Protein AF-A0A967HK76-F1 (afdb_monomer)

Mean predicted aligned error: 6.04 Å

Foldseek 3Di:
DKDKDQPDPPSFKMKIKDWDKDKDFLDCLLADPVRQVLCCAAVVDHLTAIKIKTFMKIKMWGCDPPFQKIKMKMKTKIWIFHDFDDLDHHNPDSVDDRAFHAGWFGWIWIKMKIKMWGWPFPDDFDGQFDKIKIKMKMFTDDIFTKAWDFDPVDPPPPDGDIDIDTDDSGFMKMKIKMKGKHNPDPFKIKMKIKIKIAGPPLAADTQSRADFAAPDLAANQGHRRPFFQCQRVDDDDPRHRRGGGFRIKIKIKMKMKGFDPPPPFDFPCVVVVHPDTDGWGKIKMKMKMKMWGFHDPVHCVPRDGGTDPDIWMKIWIWIDTPQKIWIWMHTPPDDHDGIGIDIGGGDSD

Nearest PDB structures (foldseek):
  5or1-assembly1_A  TM=6.048E-01  e=1.820E-07  Salmonella enterica subsp. enterica serovar Typhimurium str. LT2
  4aip-assembly1_B  TM=2.751E-01  e=4.837E-02  Neisseria meningitidis
  4epa-assembly1_A  TM=2.629E-01  e=6.876E-01  Yersinia pestis
  8h1s-assembly1_C  TM=3.826E-01  e=3.452E+00  Pseudomonas aeruginosa PAO1
  5iva-assembly1_A  TM=3.537E-01  e=7.534E+00  Pseudomonas aeruginosa PAO1

Sequence (349 aa):
LELQQYVGGHRSVLLGAGIHRVIDPIEANGISDTENSLSTFILHRDYRDHYTRHGWSAFLRYYGRTRPLEAAIEYQDERHGSSAPRTPWSLLDNDEAWRLQPRIAEGDLRSIRGSLRWDTRNDRVDPAAGWLVEAEVEQGLEGDLRYLAYDPAFPGDPDPPVVERSATAEFTTARLDVRRYLRVGPHSRFALRAAFAGSPDDGALPAQRQHVLGGEGTLPGYDRWAFDCGARDAVPVDSFTPYYGCDRSVLFQAEYRHAFLGSGGLGLGRLLGLDFDLVTNPELVVFADAGRAWIEAESRGTRVELGTSDLQVDAGLGLRLGRLGLYLAVPLSGGADGPNFFIRLGPRL

Secondary structure (DSSP, 8-state):
-EEEEEESSSS-EEEEEEEEEEEEES--TT--HHHHHHHHHHHS-----EEEEEEEEEEEEEE-SSSSEEEEEEEEEEEEEE-PPP----SS-TTSPPPPPBPP-EEEEEEEEEEEEEE--S-SSS-SSEEEEEEEEEEEEEEEEEEEEE-TTSTT-SSPPEEEEEEPS-EEEEEEEEEEEEE-SSSEEEEEEEEEEE-SSSPPPPGGG-B-B-STTS-TTS-TTSBSTTTTTSPPBTTBBS---BSEEEEEEEEEEEE-STTT-EEHHHHHT-SS--EE-EEEEEEEEEEEEE--TTT-TT-S--B-SS-EEEEEEEEEETTEEEEEEEESSS-S-SPEEEEEES---

pLDDT: mean 91.32, std 8.59, range [55.47, 98.75]

Radius of gyration: 21.97 Å; Cα contacts (8 Å, |Δi|>4): 940; chains: 1; bounding box: 61×52×57 Å

Solvent-accessible surface area (backbone atoms only — not comparable to full-atom values): 17697 Å² total; per-residue (Å²): 92,78,50,74,47,68,45,86,92,70,70,35,32,36,40,35,40,35,43,53,74,45,79,43,61,55,52,60,63,69,51,50,72,68,48,37,51,48,29,29,38,44,62,57,39,70,84,56,46,45,32,33,42,34,40,39,37,40,37,42,38,38,47,46,89,92,45,60,38,36,39,37,42,34,41,38,46,32,40,34,37,60,36,76,65,70,86,77,82,33,76,35,68,69,88,56,78,74,68,70,24,35,36,33,48,25,35,40,42,29,35,40,36,42,40,40,38,39,55,58,45,76,36,95,75,72,56,47,33,38,35,40,38,41,38,37,39,38,38,32,69,40,53,60,20,29,33,66,42,68,39,78,91,42,78,89,51,95,77,45,61,74,40,83,42,80,45,69,28,61,38,54,38,37,38,38,40,42,34,41,33,36,64,78,47,99,48,30,33,38,38,39,37,42,35,40,40,23,35,87,77,63,51,52,56,44,29,65,61,29,34,64,34,30,13,86,43,62,34,41,13,35,54,72,50,70,35,14,27,54,20,84,79,42,79,61,55,94,77,12,20,56,32,52,34,8,31,27,34,40,40,39,40,39,39,39,38,36,50,81,51,72,93,75,42,44,46,51,9,71,75,70,75,45,101,57,70,52,71,22,53,45,24,47,34,41,37,40,27,38,33,39,27,26,40,49,86,89,31,38,80,90,56,89,48,46,42,54,94,60,74,40,30,26,37,35,43,31,47,30,49,72,47,46,29,44,36,41,17,30,49,70,42,85,90,54,101,51,73,34,76,50,77,44,78,47,63,88,122

Structure (mmCIF, N/CA/C/O backbone):
data_AF-A0A967HK76-F1
#
_entry.id   AF-A0A967HK76-F1
#
loop_
_atom_site.gr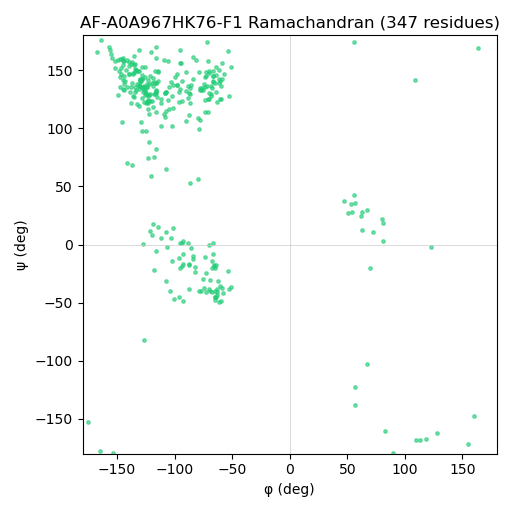oup_PDB
_atom_site.id
_atom_site.type_symbol
_atom_site.label_atom_id
_atom_site.label_alt_id
_atom_site.label_comp_id
_atom_site.label_asym_id
_atom_site.label_entity_id
_atom_site.label_seq_id
_atom_site.pdbx_PDB_ins_code
_atom_site.Cartn_x
_atom_site.Cartn_y
_atom_site.Cartn_z
_atom_site.occupancy
_atom_site.B_iso_or_equiv
_atom_site.auth_seq_id
_atom_site.auth_comp_id
_atom_site.auth_asym_id
_atom_site.auth_atom_id
_atom_site.pdbx_PDB_model_num
ATOM 1 N N . LEU A 1 1 ? 0.984 -25.244 -3.219 1.00 88.50 1 LEU A N 1
ATOM 2 C CA . LEU A 1 1 ? 0.929 -26.419 -2.317 1.00 88.50 1 LEU A CA 1
ATOM 3 C C . LEU A 1 1 ? 1.817 -26.108 -1.129 1.00 88.50 1 LEU A C 1
ATOM 5 O O . LEU A 1 1 ? 2.918 -25.633 -1.362 1.00 88.50 1 LEU A O 1
ATOM 9 N N . GLU A 1 2 ? 1.360 -26.356 0.094 1.00 93.19 2 GLU A N 1
ATOM 10 C CA . GLU A 1 2 ? 2.099 -26.011 1.314 1.00 93.19 2 GLU A CA 1
ATOM 11 C C . GLU A 1 2 ? 2.102 -27.199 2.282 1.00 93.19 2 GLU A C 1
ATOM 13 O O . GLU A 1 2 ? 1.084 -27.876 2.446 1.00 93.19 2 GLU A O 1
ATOM 18 N N . LEU A 1 3 ? 3.252 -27.456 2.902 1.00 94.75 3 LEU A N 1
ATOM 19 C CA . LEU A 1 3 ? 3.448 -28.435 3.964 1.00 94.75 3 LEU A CA 1
ATOM 20 C C . LEU A 1 3 ? 3.886 -27.691 5.225 1.00 94.75 3 LEU A C 1
ATOM 22 O O . LEU A 1 3 ? 4.839 -26.920 5.183 1.00 94.75 3 LEU A O 1
ATOM 26 N N . GLN A 1 4 ? 3.223 -27.949 6.352 1.00 96.19 4 GLN A N 1
ATOM 27 C CA . GLN A 1 4 ? 3.501 -27.251 7.606 1.00 96.19 4 GLN A CA 1
ATOM 28 C C . GLN A 1 4 ? 3.360 -28.168 8.825 1.00 96.19 4 GLN A C 1
ATOM 30 O O . GLN A 1 4 ? 2.493 -29.045 8.865 1.00 96.19 4 GLN A O 1
ATOM 35 N N . GLN A 1 5 ? 4.200 -27.950 9.836 1.00 94.38 5 GLN A N 1
ATOM 36 C CA . GLN A 1 5 ? 4.208 -28.713 11.079 1.00 94.38 5 GLN A CA 1
ATOM 37 C C . GLN A 1 5 ? 4.537 -27.822 12.281 1.00 94.38 5 GLN A C 1
ATOM 39 O O . GLN A 1 5 ? 5.502 -27.057 12.279 1.00 94.38 5 GLN A O 1
ATOM 44 N N . TYR A 1 6 ? 3.744 -27.949 13.347 1.00 94.56 6 TYR A N 1
ATOM 45 C CA . TYR A 1 6 ? 4.068 -27.325 14.627 1.00 94.56 6 TYR A CA 1
ATOM 46 C C . TYR A 1 6 ? 5.242 -28.034 15.304 1.00 94.56 6 TYR A C 1
ATOM 48 O O . TYR A 1 6 ? 5.261 -29.262 15.403 1.00 94.56 6 TYR A O 1
ATOM 56 N N . VAL A 1 7 ? 6.170 -27.254 15.853 1.00 89.44 7 VAL A N 1
ATOM 57 C CA . VAL A 1 7 ? 7.366 -27.742 16.550 1.00 89.44 7 VAL A CA 1
ATOM 58 C C . VAL A 1 7 ? 7.302 -27.361 18.035 1.00 89.44 7 VAL A C 1
ATOM 60 O O . VAL A 1 7 ? 6.703 -26.354 18.416 1.00 89.44 7 VAL A O 1
ATOM 63 N N . GLY A 1 8 ? 7.892 -28.188 18.904 1.00 78.94 8 GLY A N 1
ATOM 64 C CA . GLY A 1 8 ? 8.067 -27.865 20.327 1.00 78.94 8 GLY A CA 1
ATOM 65 C C . GLY A 1 8 ? 6.838 -28.080 21.219 1.00 78.94 8 GLY A C 1
ATOM 66 O O . GLY A 1 8 ? 6.744 -27.460 22.272 1.00 78.94 8 GLY A O 1
ATOM 67 N N . GLY A 1 9 ? 5.878 -28.922 20.809 1.00 73.88 9 GLY A N 1
ATOM 68 C CA . GLY A 1 9 ? 4.775 -29.438 21.647 1.00 73.88 9 GLY A CA 1
ATOM 69 C C . GLY A 1 9 ? 3.690 -28.431 22.065 1.00 73.88 9 GLY A C 1
ATOM 70 O O . GLY A 1 9 ? 2.566 -28.820 22.370 1.00 73.88 9 GLY A O 1
ATOM 71 N N . HIS A 1 10 ? 3.986 -27.134 22.029 1.00 77.50 10 HIS A N 1
ATOM 72 C CA . HIS A 1 10 ? 3.115 -26.064 22.520 1.00 77.50 10 HIS A CA 1
ATOM 73 C C . HIS A 1 10 ? 2.381 -25.292 21.416 1.00 77.50 10 HIS A C 1
ATOM 75 O O . HIS A 1 10 ? 1.710 -24.306 21.719 1.00 77.50 10 HIS A O 1
ATOM 81 N N . ARG A 1 11 ? 2.506 -25.733 20.154 1.00 84.25 11 ARG A N 1
ATOM 82 C CA . ARG A 1 11 ? 1.901 -25.114 18.955 1.00 84.25 11 ARG A CA 1
ATOM 83 C C . ARG A 1 11 ? 2.166 -23.604 18.817 1.00 84.25 11 ARG A C 1
ATOM 85 O O . ARG A 1 11 ? 1.378 -22.888 18.214 1.00 84.25 11 ARG A O 1
ATOM 92 N N . SER A 1 12 ? 3.273 -23.118 19.375 1.00 91.12 12 SER A N 1
ATOM 93 C CA . SER A 1 12 ? 3.692 -21.714 19.284 1.00 91.12 12 SER A CA 1
ATOM 94 C C . SER A 1 12 ? 4.648 -21.453 18.131 1.00 91.12 12 SER A C 1
ATOM 96 O O . SER A 1 12 ? 4.839 -20.305 17.762 1.00 91.12 12 SER A O 1
ATOM 98 N N . VAL A 1 13 ? 5.277 -22.495 17.590 1.00 95.25 13 VAL A N 1
ATOM 99 C CA . VAL A 1 13 ? 6.220 -22.396 16.477 1.00 95.25 13 VAL A CA 1
ATOM 100 C C . VAL A 1 13 ? 5.750 -23.326 15.372 1.00 95.25 13 VAL A C 1
ATOM 102 O O . VAL A 1 13 ? 5.459 -24.493 15.633 1.00 95.25 13 VAL A O 1
ATOM 105 N N . LEU A 1 14 ? 5.660 -22.800 14.159 1.00 96.31 14 LEU A N 1
ATOM 106 C CA . LEU A 1 14 ? 5.216 -23.487 12.958 1.00 96.31 14 LEU A CA 1
ATOM 107 C C . LEU A 1 14 ? 6.329 -23.389 11.916 1.00 96.31 14 LEU A C 1
ATOM 109 O O . LEU A 1 14 ? 6.741 -22.291 11.558 1.00 96.31 14 LEU A O 1
ATOM 113 N N . LEU A 1 15 ? 6.812 -24.533 11.451 1.00 97.38 15 LEU A N 1
ATOM 114 C CA . LEU A 1 15 ? 7.749 -24.629 10.337 1.00 97.38 15 LEU A CA 1
ATOM 115 C C . LEU A 1 15 ? 6.970 -25.089 9.107 1.00 97.38 15 LEU A C 1
ATOM 117 O O . LEU A 1 15 ? 6.125 -25.980 9.224 1.00 97.38 15 LEU A O 1
ATOM 121 N N . GLY A 1 16 ? 7.263 -24.531 7.939 1.00 97.31 16 GLY A N 1
ATOM 122 C CA . GLY A 1 16 ? 6.662 -25.003 6.701 1.00 97.31 16 GLY A CA 1
ATOM 123 C C . GLY A 1 16 ? 7.472 -24.666 5.463 1.00 97.31 16 GLY A C 1
ATOM 124 O O . GLY A 1 16 ? 8.451 -23.925 5.516 1.00 97.31 16 GLY A O 1
ATOM 125 N N . ALA A 1 17 ? 7.059 -25.259 4.351 1.00 97.88 17 ALA A N 1
ATOM 126 C CA . ALA A 1 17 ? 7.571 -24.965 3.025 1.00 97.88 17 ALA A CA 1
ATOM 127 C C . ALA A 1 17 ? 6.456 -25.125 1.990 1.00 97.88 17 ALA A C 1
ATOM 129 O O . ALA A 1 17 ? 5.530 -25.923 2.171 1.00 97.88 17 ALA A O 1
ATOM 130 N N . GLY A 1 18 ? 6.543 -24.383 0.895 1.00 97.19 18 GLY A N 1
ATOM 131 C CA . GLY A 1 18 ? 5.531 -24.403 -0.147 1.00 97.19 18 GLY A CA 1
ATOM 132 C C . GLY A 1 18 ? 6.096 -24.140 -1.529 1.00 97.19 18 GLY A C 1
ATOM 133 O O . GLY A 1 18 ? 7.170 -23.574 -1.680 1.00 97.19 18 GLY A O 1
ATOM 134 N N . ILE A 1 19 ? 5.341 -24.573 -2.533 1.00 97.88 19 ILE A N 1
ATOM 135 C CA . ILE A 1 19 ? 5.515 -24.182 -3.931 1.00 97.88 19 ILE A CA 1
ATOM 136 C C . ILE A 1 19 ? 4.298 -23.380 -4.369 1.00 97.88 19 ILE A C 1
ATOM 138 O O . ILE A 1 19 ? 3.152 -23.733 -4.042 1.00 97.88 19 ILE A O 1
ATOM 142 N N . HIS A 1 20 ? 4.516 -22.334 -5.150 1.00 96.69 20 HIS A N 1
ATOM 143 C CA . HIS A 1 20 ? 3.452 -21.437 -5.579 1.00 96.69 20 HIS A CA 1
ATOM 144 C C . HIS A 1 20 ? 3.683 -20.915 -6.989 1.00 96.69 20 HIS A C 1
ATOM 146 O O . HIS A 1 20 ? 4.791 -20.891 -7.516 1.00 96.69 20 HIS A O 1
ATOM 152 N N . ARG A 1 21 ? 2.576 -20.501 -7.599 1.00 97.06 21 ARG A N 1
ATOM 153 C CA . ARG A 1 21 ? 2.517 -19.739 -8.840 1.00 97.06 21 ARG A CA 1
ATOM 154 C C . ARG A 1 21 ? 1.319 -18.821 -8.711 1.00 97.06 21 ARG A C 1
ATOM 156 O O . ARG A 1 21 ? 0.186 -19.299 -8.742 1.00 97.06 21 ARG A O 1
ATOM 163 N N . VAL A 1 22 ? 1.576 -17.542 -8.488 1.00 95.62 22 VAL A N 1
ATOM 164 C CA . VAL A 1 22 ? 0.548 -16.562 -8.135 1.00 95.62 22 VAL A CA 1
ATOM 165 C C . VAL A 1 22 ? 0.714 -15.286 -8.948 1.00 95.62 22 VAL A C 1
ATOM 167 O O . VAL A 1 22 ? 1.799 -14.977 -9.443 1.00 95.62 22 VAL A O 1
ATOM 170 N N . ILE A 1 23 ? -0.398 -14.573 -9.094 1.00 94.56 23 ILE A N 1
ATOM 171 C CA . ILE A 1 23 ? -0.427 -13.178 -9.518 1.00 94.56 23 ILE A CA 1
ATOM 172 C C . ILE A 1 23 ? -0.636 -12.381 -8.237 1.00 94.56 23 ILE A C 1
ATOM 174 O O . ILE A 1 23 ? -1.639 -12.585 -7.555 1.00 94.56 23 ILE A O 1
ATOM 178 N N . ASP A 1 24 ? 0.329 -11.541 -7.894 1.00 93.88 24 ASP A N 1
ATOM 179 C CA . ASP A 1 24 ? 0.370 -10.814 -6.629 1.00 93.88 24 ASP A CA 1
ATOM 180 C C . ASP A 1 24 ? 0.279 -9.314 -6.925 1.00 93.88 24 ASP A C 1
ATOM 182 O O . ASP A 1 24 ? 0.869 -8.855 -7.911 1.00 93.88 24 ASP A O 1
ATOM 186 N N . PRO A 1 25 ? -0.476 -8.520 -6.147 1.00 95.06 25 PRO A N 1
ATOM 187 C CA . PRO A 1 25 ? -0.366 -7.077 -6.248 1.00 95.06 25 PRO A CA 1
ATOM 188 C C . PRO A 1 25 ? 1.004 -6.591 -5.763 1.00 95.06 25 PRO A C 1
ATOM 190 O O . PRO A 1 25 ? 1.559 -7.123 -4.803 1.00 95.06 25 PRO A O 1
ATOM 193 N N . ILE A 1 26 ? 1.525 -5.543 -6.399 1.00 95.44 26 ILE A N 1
ATOM 194 C CA . ILE A 1 26 ? 2.724 -4.833 -5.936 1.00 95.44 26 ILE A CA 1
ATOM 195 C C . ILE A 1 26 ? 2.424 -4.166 -4.584 1.00 95.44 26 ILE A C 1
ATOM 197 O O . ILE A 1 26 ? 3.181 -4.324 -3.621 1.00 95.44 26 ILE A O 1
ATOM 201 N N . GLU A 1 27 ? 1.261 -3.510 -4.482 1.00 92.94 27 GLU A N 1
ATOM 202 C CA . GLU A 1 27 ? 0.727 -2.963 -3.236 1.00 92.94 27 GLU A CA 1
ATOM 203 C C . GLU A 1 27 ? -0.800 -3.061 -3.153 1.00 92.94 27 GLU A C 1
ATOM 205 O O . GLU A 1 27 ? -1.513 -3.074 -4.156 1.00 92.94 27 GLU A O 1
ATOM 210 N N . ALA A 1 28 ? -1.316 -3.090 -1.921 1.00 87.56 28 ALA A N 1
ATOM 211 C CA . ALA A 1 28 ? -2.752 -3.029 -1.649 1.00 87.56 28 ALA A CA 1
ATOM 212 C C . ALA A 1 28 ? -3.256 -1.605 -1.341 1.00 87.56 28 ALA A C 1
ATOM 214 O O . ALA A 1 28 ? -4.458 -1.361 -1.424 1.00 87.56 28 ALA A O 1
ATOM 215 N N . ASN A 1 29 ? -2.365 -0.686 -0.941 1.00 82.88 29 ASN A N 1
ATOM 216 C CA . ASN A 1 29 ? -2.640 0.737 -0.694 1.00 82.88 29 ASN A CA 1
ATOM 217 C C . ASN A 1 29 ? -3.887 1.033 0.146 1.00 82.88 29 ASN A C 1
ATOM 219 O O . ASN A 1 29 ? -4.599 1.989 -0.119 1.00 82.88 29 ASN A O 1
ATOM 223 N N . GLY A 1 30 ? -4.175 0.216 1.165 1.00 84.75 30 GLY A N 1
ATOM 224 C CA . GLY A 1 30 ? -5.321 0.433 2.054 1.00 84.75 30 GLY A CA 1
ATOM 225 C C . GLY A 1 30 ? -6.692 0.147 1.427 1.00 84.75 30 GLY A C 1
ATOM 226 O O . GLY A 1 30 ? -7.703 0.471 2.048 1.00 84.75 30 G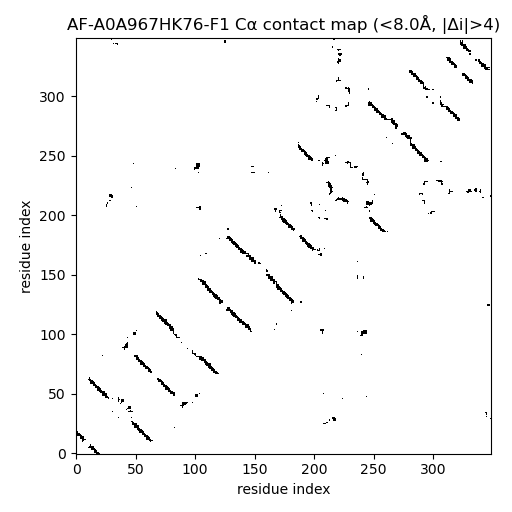LY A O 1
ATOM 227 N N . ILE A 1 31 ? -6.749 -0.467 0.240 1.00 91.56 31 ILE A N 1
ATOM 228 C CA . ILE A 1 31 ? -7.979 -0.924 -0.422 1.00 91.56 31 ILE A CA 1
ATOM 229 C C . ILE A 1 31 ? -8.119 -2.439 -0.242 1.00 91.56 31 ILE A C 1
ATOM 231 O O . ILE A 1 31 ? -7.197 -3.207 -0.536 1.00 91.56 31 ILE A O 1
ATOM 235 N N . SER A 1 32 ? -9.278 -2.887 0.248 1.00 91.50 32 SER A N 1
ATOM 236 C CA . SER A 1 32 ? -9.529 -4.319 0.466 1.00 91.50 32 SER A CA 1
ATOM 237 C C . SER A 1 32 ? -9.691 -5.086 -0.852 1.00 91.50 32 SER A C 1
ATOM 239 O O . SER A 1 32 ? -10.060 -4.508 -1.871 1.00 91.50 32 SER A O 1
ATOM 241 N N . ASP A 1 33 ? -9.467 -6.403 -0.834 1.00 92.62 33 ASP A N 1
ATOM 242 C CA . ASP A 1 33 ? -9.651 -7.255 -2.023 1.00 92.62 33 ASP A CA 1
ATOM 243 C C . ASP A 1 33 ? -11.080 -7.170 -2.564 1.00 92.62 33 ASP A C 1
ATOM 245 O O . ASP A 1 33 ? -11.290 -7.077 -3.772 1.00 92.62 33 ASP A O 1
ATOM 249 N N . THR A 1 34 ? -12.064 -7.163 -1.662 1.00 92.56 34 THR A N 1
ATOM 250 C CA . THR A 1 34 ? -13.483 -7.047 -2.007 1.00 92.56 34 THR A CA 1
ATOM 251 C C . THR A 1 34 ? -13.788 -5.705 -2.657 1.00 92.56 34 THR A C 1
ATOM 253 O O . THR A 1 34 ? -14.488 -5.655 -3.662 1.00 92.56 34 THR A O 1
ATOM 256 N N . GLU A 1 35 ? -13.258 -4.620 -2.095 1.00 93.06 35 GLU A N 1
ATOM 257 C CA . GLU A 1 35 ? -13.447 -3.271 -2.625 1.00 93.06 35 GLU A CA 1
ATOM 258 C C . GLU A 1 35 ? -12.795 -3.115 -4.001 1.00 93.06 35 GLU A C 1
ATOM 260 O O . GLU A 1 35 ? -13.456 -2.655 -4.929 1.00 93.06 35 GLU A O 1
ATOM 265 N N . ASN A 1 36 ? -11.557 -3.593 -4.164 1.00 93.69 36 ASN A N 1
ATOM 266 C CA . ASN A 1 36 ? -10.886 -3.596 -5.461 1.00 93.69 36 ASN A CA 1
ATOM 267 C C . ASN A 1 36 ? -11.671 -4.415 -6.488 1.00 93.69 36 ASN A C 1
ATOM 269 O O . ASN A 1 36 ? -11.953 -3.930 -7.572 1.00 93.69 36 ASN A O 1
ATOM 273 N N . SER A 1 37 ? -12.084 -5.633 -6.129 1.00 93.44 37 SER A N 1
ATOM 274 C CA . SER A 1 37 ? -12.802 -6.531 -7.044 1.00 93.44 37 SER A CA 1
ATOM 275 C C . SER A 1 37 ? -14.146 -5.956 -7.488 1.00 93.44 37 SER A C 1
ATOM 277 O O . SER A 1 37 ? -14.499 -6.062 -8.659 1.00 93.44 37 SER A O 1
ATOM 279 N N . LEU A 1 38 ? -14.895 -5.334 -6.571 1.00 94.25 38 LEU A N 1
ATOM 280 C CA . LEU A 1 38 ? -16.157 -4.671 -6.902 1.00 94.25 38 LEU A CA 1
ATOM 281 C C . LEU A 1 38 ? -15.927 -3.424 -7.750 1.00 94.25 38 LEU A C 1
ATOM 283 O O . LEU A 1 38 ? -16.675 -3.199 -8.692 1.00 94.25 38 LEU A O 1
ATOM 287 N N . SER A 1 39 ? -14.889 -2.642 -7.463 1.00 92.94 39 SER A N 1
ATOM 288 C CA . SER A 1 39 ? -14.529 -1.486 -8.282 1.00 92.94 39 SER A CA 1
ATOM 289 C C . SER A 1 39 ? -14.121 -1.901 -9.700 1.00 92.94 39 SER A C 1
ATOM 291 O O . SER A 1 39 ? -14.607 -1.326 -10.670 1.00 92.94 39 SER A O 1
ATOM 293 N N . THR A 1 40 ? -13.321 -2.960 -9.849 1.00 92.94 40 THR A N 1
ATOM 294 C CA . THR A 1 40 ? -12.961 -3.529 -11.154 1.00 92.94 40 THR A CA 1
ATOM 295 C C . THR A 1 40 ? -14.203 -4.019 -11.897 1.00 92.94 40 THR A C 1
ATOM 297 O O . THR A 1 40 ? -14.413 -3.669 -13.053 1.00 92.94 40 THR A O 1
ATOM 300 N N . PHE A 1 41 ? -15.055 -4.803 -11.233 1.00 94.69 41 PHE A N 1
ATOM 301 C CA . PHE A 1 41 ? -16.232 -5.398 -11.863 1.00 94.69 41 PHE A CA 1
ATOM 302 C C . PHE A 1 41 ? -17.321 -4.376 -12.195 1.00 94.69 41 PHE A C 1
ATOM 304 O O . PHE A 1 41 ? -17.980 -4.508 -13.217 1.00 94.69 41 PHE A O 1
ATOM 311 N N . ILE A 1 42 ? -17.555 -3.375 -11.346 1.00 94.25 42 ILE A N 1
ATOM 312 C CA . ILE A 1 42 ? -18.657 -2.425 -11.529 1.00 94.25 42 ILE A CA 1
ATOM 313 C C . ILE A 1 42 ? -18.189 -1.194 -12.307 1.00 94.25 42 ILE A C 1
ATOM 315 O O . ILE A 1 42 ? -18.854 -0.806 -13.259 1.00 94.25 42 ILE A O 1
ATOM 319 N N . LEU A 1 43 ? -17.064 -0.597 -11.907 1.00 93.19 43 LEU A N 1
ATOM 320 C CA . LEU A 1 43 ? -16.646 0.757 -12.292 1.00 93.19 43 LEU A CA 1
ATOM 321 C C . LEU A 1 43 ? -15.472 0.785 -13.284 1.00 93.19 43 LEU A C 1
ATOM 323 O O . LEU A 1 43 ? -14.850 1.830 -13.426 1.00 93.19 43 LEU A O 1
ATOM 327 N N . HIS A 1 44 ? -15.083 -0.357 -13.865 1.00 94.19 44 HIS A N 1
ATOM 328 C CA . HIS A 1 44 ? -13.888 -0.462 -14.720 1.00 94.19 44 HIS A CA 1
ATOM 329 C C . HIS A 1 44 ? -12.600 0.053 -14.034 1.00 94.19 44 HIS A C 1
ATOM 331 O O . HIS A 1 44 ? -11.657 0.540 -14.653 1.00 94.19 44 HIS A O 1
ATOM 337 N N . ARG A 1 45 ? -12.538 -0.023 -12.698 1.00 91.56 45 ARG A N 1
ATOM 338 C CA . ARG A 1 45 ? -11.510 0.675 -11.918 1.00 91.56 45 ARG A CA 1
ATOM 339 C C . ARG A 1 45 ? -10.746 -0.292 -11.024 1.00 91.56 45 ARG A C 1
ATOM 341 O O . ARG A 1 45 ? -11.181 -0.589 -9.917 1.00 91.56 45 ARG A O 1
ATOM 348 N N . ASP A 1 46 ? -9.576 -0.723 -11.491 1.00 91.50 46 ASP A N 1
ATOM 349 C CA . ASP A 1 46 ? -8.628 -1.537 -10.717 1.00 91.50 46 ASP A CA 1
ATOM 350 C C . ASP A 1 46 ? -7.581 -0.659 -10.007 1.00 91.50 46 ASP A C 1
ATOM 352 O O . ASP A 1 46 ? -6.866 0.111 -10.656 1.00 91.50 46 ASP A O 1
ATOM 356 N N . TYR A 1 47 ? -7.471 -0.765 -8.684 1.00 91.81 47 TYR A N 1
ATOM 357 C CA . TYR A 1 47 ? -6.531 -0.018 -7.838 1.00 91.81 47 TYR A CA 1
ATOM 358 C C . TYR A 1 47 ? -5.164 -0.689 -7.669 1.00 91.81 47 TYR A C 1
ATOM 360 O O . TYR A 1 47 ? -4.336 -0.159 -6.926 1.00 91.81 47 TYR A O 1
ATOM 368 N N . ARG A 1 48 ? -4.913 -1.842 -8.303 1.00 92.50 48 ARG A N 1
ATOM 369 C CA . ARG A 1 48 ? -3.709 -2.640 -8.036 1.00 92.50 48 ARG A CA 1
ATOM 370 C C . ARG A 1 48 ? -2.897 -2.964 -9.271 1.00 92.50 48 ARG A C 1
ATOM 372 O O . ARG A 1 48 ? -3.393 -3.537 -10.235 1.00 92.50 48 ARG A O 1
ATOM 379 N N . ASP A 1 49 ? -1.611 -2.680 -9.206 1.00 94.06 49 ASP A N 1
ATOM 380 C CA . ASP A 1 49 ? -0.679 -3.228 -10.177 1.00 94.06 49 ASP A CA 1
ATOM 381 C C . ASP A 1 49 ? -0.239 -4.626 -9.770 1.00 94.06 49 ASP A C 1
ATOM 383 O O . ASP A 1 49 ? -0.088 -4.914 -8.584 1.00 94.06 49 ASP A O 1
ATOM 387 N N . HIS A 1 50 ? -0.072 -5.502 -10.750 1.00 94.44 50 HIS A N 1
ATOM 388 C CA . HIS A 1 50 ? 0.101 -6.929 -10.569 1.00 94.44 50 HIS A CA 1
ATOM 389 C C . HIS A 1 50 ? 1.360 -7.428 -11.261 1.00 94.44 50 HIS A C 1
ATOM 391 O O . HIS A 1 50 ? 1.699 -7.028 -12.373 1.00 94.44 50 HIS A O 1
ATOM 397 N N . TYR A 1 51 ? 2.007 -8.397 -10.630 1.00 96.12 51 TYR A N 1
ATOM 398 C CA . TYR A 1 51 ? 3.097 -9.149 -11.228 1.00 96.12 51 TYR A CA 1
ATOM 399 C C . TYR A 1 51 ? 2.924 -10.633 -10.946 1.00 96.12 51 TYR A C 1
ATOM 401 O O . TYR A 1 51 ? 2.151 -11.053 -10.083 1.00 96.12 51 TYR A O 1
ATOM 409 N N . THR A 1 52 ? 3.628 -11.448 -11.717 1.00 97.00 52 THR A N 1
ATOM 410 C CA . THR A 1 52 ? 3.636 -12.892 -11.520 1.00 97.00 52 THR A CA 1
ATOM 411 C C . THR A 1 52 ? 4.868 -13.286 -10.729 1.00 97.00 52 THR A C 1
ATOM 413 O O . THR A 1 52 ? 5.968 -12.810 -11.010 1.00 97.00 52 THR A O 1
ATOM 416 N N . ARG A 1 53 ? 4.690 -14.188 -9.766 1.00 96.75 53 ARG A N 1
ATOM 417 C CA . ARG A 1 53 ? 5.797 -14.859 -9.085 1.00 96.75 53 ARG A CA 1
ATOM 418 C C . ARG A 1 53 ? 5.499 -16.335 -8.926 1.00 96.75 53 ARG A C 1
ATOM 420 O O . ARG A 1 53 ? 4.366 -16.745 -8.645 1.00 96.75 53 ARG A O 1
ATOM 427 N N . HIS A 1 54 ? 6.510 -17.153 -9.152 1.00 97.94 54 HIS A N 1
ATOM 428 C CA . HIS A 1 54 ? 6.407 -18.590 -8.976 1.00 97.94 54 HIS A CA 1
ATOM 429 C C . HIS A 1 54 ? 7.733 -19.163 -8.523 1.00 97.94 54 HIS A C 1
ATOM 431 O O . HIS A 1 54 ? 8.786 -18.708 -8.950 1.00 97.94 54 HIS A O 1
ATOM 437 N N . GLY A 1 55 ? 7.676 -20.166 -7.665 1.00 98.12 55 GLY A N 1
ATOM 438 C CA . GLY A 1 55 ? 8.865 -20.692 -7.023 1.00 98.12 55 GLY A CA 1
ATOM 439 C C . GLY A 1 55 ? 8.498 -21.467 -5.779 1.00 98.12 55 GLY A C 1
ATOM 440 O O . GLY A 1 55 ? 7.432 -22.095 -5.716 1.00 98.12 55 GLY A O 1
ATOM 441 N N . TRP A 1 56 ? 9.388 -21.419 -4.799 1.00 98.31 56 TRP A N 1
ATOM 442 C CA . TRP A 1 56 ? 9.188 -22.072 -3.520 1.00 98.31 56 TRP A CA 1
ATOM 443 C C . TRP A 1 56 ? 9.614 -21.174 -2.367 1.00 98.31 56 TRP A C 1
ATOM 445 O O . TRP A 1 56 ? 10.418 -20.256 -2.524 1.00 98.31 56 TRP A O 1
ATOM 455 N N . SER A 1 57 ? 9.061 -21.453 -1.193 1.00 98.06 57 SER A N 1
ATOM 456 C CA . SER A 1 57 ? 9.471 -20.796 0.037 1.00 98.06 57 SER A CA 1
ATOM 457 C C . SER A 1 57 ? 9.566 -21.770 1.199 1.00 98.06 57 SER A C 1
ATOM 459 O O . SER A 1 57 ? 8.938 -22.833 1.204 1.00 98.06 57 SER A O 1
ATOM 461 N N . ALA A 1 58 ? 10.381 -21.412 2.185 1.00 98.44 58 ALA A N 1
ATOM 462 C CA . ALA A 1 58 ? 10.470 -22.089 3.471 1.00 98.44 58 ALA A CA 1
ATOM 463 C C . ALA A 1 58 ? 10.389 -21.052 4.585 1.00 98.44 58 ALA A C 1
ATOM 465 O O . ALA A 1 58 ? 11.059 -20.024 4.531 1.00 98.44 58 ALA A O 1
ATOM 466 N N . PHE A 1 59 ? 9.580 -21.319 5.604 1.00 98.06 59 PHE A N 1
ATOM 467 C CA . PHE A 1 59 ? 9.278 -20.336 6.633 1.00 98.06 59 PHE A CA 1
ATOM 468 C C . PHE A 1 59 ? 9.239 -20.927 8.037 1.00 98.06 59 PHE A C 1
ATOM 470 O O . PHE A 1 59 ? 8.900 -22.092 8.261 1.00 98.06 59 PHE A O 1
ATOM 477 N N . LEU A 1 60 ? 9.513 -20.054 9.000 1.00 97.94 60 LEU A N 1
ATOM 478 C CA . LEU A 1 60 ? 9.316 -20.261 10.422 1.00 97.94 60 LEU A CA 1
ATOM 479 C C . LEU A 1 60 ? 8.381 -19.170 10.943 1.00 97.94 60 LEU A C 1
ATOM 481 O O . LEU A 1 60 ? 8.678 -17.988 10.810 1.00 97.94 60 LEU A O 1
ATOM 485 N N . ARG A 1 61 ? 7.268 -19.561 11.563 1.00 97.75 61 ARG A N 1
ATOM 486 C CA . ARG A 1 61 ? 6.290 -18.659 12.181 1.00 97.75 61 ARG A CA 1
ATOM 487 C C . ARG A 1 61 ? 6.217 -18.897 13.680 1.00 97.75 61 ARG A C 1
ATOM 489 O O . ARG A 1 61 ? 6.209 -20.037 14.142 1.00 97.75 61 ARG A O 1
ATOM 496 N N . TYR A 1 62 ? 6.121 -17.817 14.436 1.00 97.19 62 TYR A N 1
ATOM 497 C CA . TYR A 1 62 ? 5.901 -17.804 15.870 1.00 97.19 62 TYR A CA 1
ATOM 498 C C . TYR A 1 62 ? 4.563 -17.141 16.192 1.00 97.19 62 TYR A C 1
ATOM 500 O O . TYR A 1 62 ? 4.292 -16.031 15.741 1.00 97.19 62 TYR A O 1
ATOM 508 N N . TYR A 1 63 ? 3.770 -17.803 17.031 1.00 95.94 63 TYR A N 1
ATOM 509 C CA . TYR A 1 63 ? 2.514 -17.301 17.573 1.00 95.94 63 TYR A CA 1
ATOM 510 C C . TYR A 1 63 ? 2.629 -17.164 19.092 1.00 95.94 63 TYR A C 1
ATOM 512 O O . TYR A 1 63 ? 2.764 -18.148 19.833 1.00 95.94 63 TYR A O 1
ATOM 520 N N . GLY A 1 64 ? 2.569 -15.922 19.566 1.00 93.12 64 GLY A N 1
ATOM 521 C CA . GLY A 1 64 ? 2.557 -15.587 20.979 1.00 93.12 64 GLY A CA 1
ATOM 522 C C . GLY A 1 64 ? 1.316 -16.155 21.662 1.00 93.12 64 GLY A C 1
ATOM 523 O O . GLY A 1 64 ? 0.185 -15.863 21.293 1.00 93.12 64 GLY A O 1
ATOM 524 N N . ARG A 1 65 ? 1.515 -16.983 22.694 1.00 87.50 65 ARG A N 1
ATOM 525 C CA . ARG A 1 65 ? 0.397 -17.632 23.409 1.00 87.50 65 ARG A CA 1
ATOM 526 C C . ARG A 1 65 ? -0.317 -16.689 24.373 1.00 87.50 65 ARG A C 1
ATOM 528 O O . ARG A 1 65 ? -1.528 -16.752 24.527 1.00 87.50 65 ARG A O 1
ATOM 535 N N . THR A 1 66 ? 0.458 -15.861 25.061 1.00 88.75 66 THR A N 1
ATOM 536 C CA . THR A 1 66 ? -0.015 -14.901 26.073 1.00 88.75 66 THR A CA 1
ATOM 537 C C . THR A 1 66 ? 0.250 -13.457 25.667 1.00 88.75 66 THR A C 1
ATOM 539 O O . THR A 1 66 ? -0.156 -12.530 26.361 1.00 88.75 66 THR A O 1
ATOM 542 N N . ARG A 1 67 ? 0.958 -13.266 24.553 1.00 91.88 67 ARG A N 1
ATOM 543 C CA . ARG A 1 67 ? 1.287 -11.965 23.982 1.00 91.88 67 ARG A CA 1
ATOM 544 C C . ARG A 1 67 ? 0.637 -11.885 22.606 1.00 91.88 67 ARG A C 1
ATOM 546 O O . ARG A 1 67 ? 0.704 -12.878 21.887 1.00 91.88 67 ARG A O 1
ATOM 553 N N . PRO A 1 68 ? 0.067 -10.737 22.221 1.00 95.69 68 PRO A N 1
ATOM 554 C CA . PRO A 1 68 ? -0.580 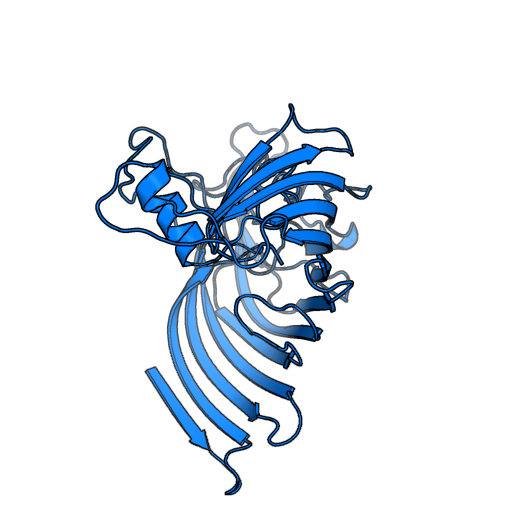-10.561 20.926 1.00 95.69 68 PRO A CA 1
ATOM 555 C C . PRO A 1 68 ? 0.468 -10.309 19.838 1.00 95.69 68 PRO A C 1
ATOM 557 O O . PRO A 1 68 ? 0.481 -9.258 19.210 1.00 95.69 68 PRO A O 1
ATOM 560 N N . LEU A 1 69 ? 1.414 -11.234 19.710 1.00 97.00 69 LEU A N 1
ATOM 561 C CA . LEU A 1 69 ? 2.588 -11.117 18.864 1.00 97.00 69 LEU A CA 1
ATOM 562 C C . LEU A 1 69 ? 2.619 -12.287 17.891 1.00 97.00 69 LEU A C 1
ATOM 564 O O . LEU A 1 69 ? 2.587 -13.439 18.318 1.00 97.00 69 LEU A O 1
ATOM 568 N N . GLU A 1 70 ? 2.759 -11.986 16.614 1.00 98.12 70 GLU A N 1
ATOM 569 C CA . GLU A 1 70 ? 3.059 -12.951 15.567 1.00 98.12 70 GLU A CA 1
ATOM 570 C C . GLU A 1 70 ? 4.354 -12.509 14.889 1.00 98.12 70 GLU A C 1
ATOM 572 O O . GLU A 1 70 ? 4.574 -11.317 14.682 1.00 98.12 70 GLU A O 1
ATOM 577 N N . ALA A 1 71 ? 5.244 -13.448 14.597 1.00 98.31 71 ALA A N 1
ATOM 578 C CA . ALA A 1 71 ? 6.494 -13.157 13.905 1.00 98.31 71 ALA A CA 1
ATOM 579 C C . ALA A 1 71 ? 6.782 -14.252 12.887 1.00 98.31 71 ALA A C 1
ATOM 581 O O . ALA A 1 71 ? 6.459 -15.415 13.133 1.00 98.31 71 ALA A O 1
ATOM 582 N N . ALA A 1 72 ? 7.408 -13.907 11.769 1.00 98.44 72 ALA A N 1
ATOM 583 C CA . ALA A 1 72 ? 7.826 -14.887 10.782 1.00 98.44 72 ALA A CA 1
ATOM 584 C C . ALA A 1 72 ? 9.170 -14.530 10.159 1.00 98.44 72 ALA A C 1
ATOM 586 O O . ALA A 1 72 ? 9.507 -13.357 10.021 1.00 98.44 72 ALA A O 1
ATOM 587 N N . ILE A 1 73 ? 9.905 -15.561 9.757 1.00 98.62 73 ILE A N 1
ATOM 588 C CA . ILE A 1 73 ? 11.043 -15.460 8.846 1.00 98.62 73 ILE A CA 1
ATOM 589 C C . ILE A 1 73 ? 10.777 -16.428 7.700 1.00 98.62 73 ILE A C 1
ATOM 591 O O . ILE A 1 73 ? 10.419 -17.581 7.942 1.00 98.62 73 ILE A O 1
ATOM 595 N N . GLU A 1 74 ? 10.940 -15.965 6.470 1.00 98.56 74 GLU A N 1
ATOM 596 C CA . GLU A 1 74 ? 10.693 -16.727 5.251 1.00 98.56 74 GLU A CA 1
ATOM 597 C C . GLU A 1 74 ? 11.848 -16.537 4.271 1.00 98.56 74 GLU A C 1
ATOM 599 O O . GLU A 1 74 ? 12.268 -15.415 4.013 1.00 98.56 74 GLU A O 1
ATOM 604 N N . TYR A 1 75 ? 12.364 -17.639 3.738 1.00 98.75 75 TYR A N 1
ATOM 605 C CA . TYR A 1 75 ? 13.270 -17.65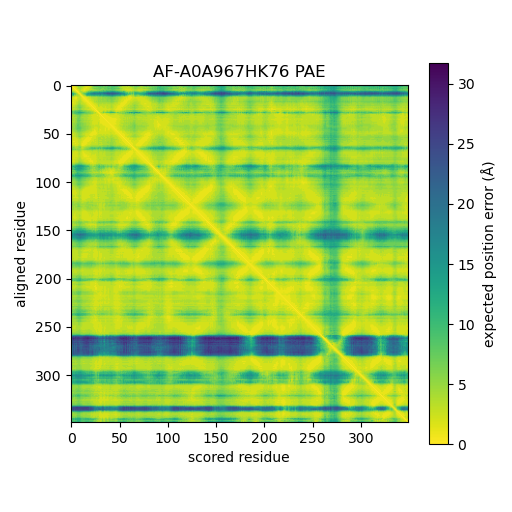7 2.596 1.00 98.75 75 TYR A CA 1
ATOM 606 C C . TYR A 1 75 ? 12.468 -17.949 1.330 1.00 98.75 75 TYR A C 1
ATOM 608 O O . TYR A 1 75 ? 11.610 -18.838 1.345 1.00 98.75 75 TYR A O 1
ATOM 616 N N . GLN A 1 76 ? 12.769 -17.235 0.250 1.00 98.25 76 GLN A N 1
ATOM 617 C CA . GLN A 1 76 ? 12.081 -17.339 -1.032 1.00 98.25 76 GLN A CA 1
ATOM 618 C C . GLN A 1 76 ? 13.101 -17.489 -2.166 1.00 98.25 76 GLN A C 1
ATOM 620 O O . GLN A 1 76 ? 14.117 -16.797 -2.184 1.00 98.25 76 GLN A O 1
ATOM 625 N N . ASP A 1 77 ? 12.817 -18.394 -3.101 1.00 98.62 77 ASP A N 1
ATOM 626 C CA . ASP A 1 77 ? 13.513 -18.531 -4.386 1.00 98.62 77 ASP A CA 1
ATOM 627 C C . ASP A 1 77 ? 12.436 -18.556 -5.475 1.00 98.62 77 ASP A C 1
ATOM 629 O O . ASP A 1 77 ? 11.646 -19.506 -5.585 1.00 98.62 77 ASP A O 1
ATOM 633 N N . GLU A 1 78 ? 12.331 -17.443 -6.194 1.00 98.31 78 GLU A N 1
ATOM 634 C CA . GLU A 1 78 ? 11.212 -17.136 -7.071 1.00 98.31 78 GLU A CA 1
ATOM 635 C C . GLU A 1 78 ? 11.678 -16.622 -8.428 1.00 98.31 78 GLU A C 1
ATOM 637 O O . GLU A 1 78 ? 12.677 -15.922 -8.553 1.00 98.31 78 GLU A O 1
ATOM 642 N N . ARG A 1 79 ? 10.872 -16.898 -9.450 1.00 98.25 79 ARG A N 1
ATOM 643 C CA . ARG A 1 79 ? 10.947 -16.244 -10.749 1.00 98.25 79 ARG A CA 1
ATOM 644 C C . ARG A 1 79 ? 9.804 -15.256 -10.912 1.00 98.25 79 ARG A C 1
ATOM 646 O O . ARG A 1 79 ? 8.627 -15.628 -10.819 1.00 98.25 79 ARG A O 1
ATOM 653 N N . HIS A 1 80 ? 10.165 -14.013 -11.190 1.00 97.75 80 HIS A N 1
ATOM 654 C CA . HIS A 1 80 ? 9.271 -12.883 -11.376 1.00 97.75 80 HIS A CA 1
ATOM 655 C C . HIS A 1 80 ? 9.048 -12.588 -12.862 1.00 97.75 80 HIS A C 1
ATOM 657 O O . HIS A 1 80 ? 9.969 -12.700 -13.669 1.00 97.75 80 HIS A O 1
ATOM 663 N N . GLY A 1 81 ? 7.833 -12.176 -13.218 1.00 96.12 81 GLY A N 1
ATOM 664 C CA . GLY A 1 81 ? 7.496 -11.721 -14.570 1.00 96.12 81 GLY A CA 1
ATOM 665 C C . GLY A 1 81 ? 6.403 -10.655 -14.567 1.00 96.12 81 GLY A C 1
ATOM 666 O O . GLY A 1 81 ? 5.526 -10.681 -13.694 1.00 96.12 81 GLY A O 1
ATOM 667 N N . SER A 1 82 ? 6.432 -9.740 -15.539 1.00 94.81 82 SER A N 1
ATOM 668 C CA . SER A 1 82 ? 5.387 -8.722 -15.698 1.00 94.81 82 SER A CA 1
ATOM 669 C C . SER A 1 82 ? 4.041 -9.374 -16.017 1.00 94.81 82 SER A C 1
ATOM 671 O O . SER A 1 82 ? 3.968 -10.399 -16.700 1.00 94.81 82 SER A O 1
ATOM 673 N N . SER A 1 83 ? 2.951 -8.783 -15.528 1.00 91.62 83 SER A N 1
ATOM 674 C CA . SER A 1 83 ? 1.597 -9.203 -15.888 1.00 91.62 83 SER A CA 1
ATOM 675 C C . SER A 1 83 ? 0.973 -8.150 -16.790 1.00 91.62 83 SER A C 1
ATOM 677 O O . SER A 1 83 ? 0.628 -7.069 -16.324 1.00 91.62 83 SER A O 1
ATOM 679 N N . ALA A 1 84 ? 0.795 -8.470 -18.072 1.00 85.38 84 ALA A N 1
ATOM 680 C CA . ALA A 1 84 ? 0.074 -7.589 -18.986 1.00 85.38 84 ALA A CA 1
ATOM 681 C C . ALA A 1 84 ? -1.351 -7.304 -18.466 1.00 85.38 84 ALA A C 1
ATOM 683 O O . ALA A 1 84 ? -1.968 -8.206 -17.871 1.00 85.38 84 ALA A O 1
ATOM 684 N N . PRO A 1 85 ? -1.896 -6.094 -18.708 1.00 80.19 85 PRO A N 1
ATOM 685 C CA . PRO A 1 85 ? -3.295 -5.805 -18.439 1.00 80.19 85 PRO A CA 1
ATOM 686 C C . PRO A 1 85 ? -4.178 -6.857 -19.111 1.00 80.19 85 PRO A C 1
ATOM 688 O O . PRO A 1 85 ? -4.045 -7.161 -20.297 1.00 80.19 85 PRO A O 1
ATOM 691 N N . ARG A 1 86 ? -5.072 -7.457 -18.331 1.00 83.81 86 ARG A N 1
ATOM 692 C CA . ARG A 1 86 ? -6.144 -8.295 -18.872 1.00 83.81 86 ARG A CA 1
ATOM 693 C C . ARG A 1 86 ? -7.295 -7.378 -19.279 1.00 83.81 86 ARG A C 1
ATOM 695 O O . ARG A 1 86 ? -7.404 -6.270 -18.773 1.00 83.81 86 ARG A O 1
ATOM 702 N N . THR A 1 87 ? -8.187 -7.880 -20.124 1.00 86.50 87 THR A N 1
ATOM 703 C CA . THR A 1 87 ? -9.439 -7.207 -20.491 1.00 86.50 87 THR A CA 1
ATOM 704 C C . THR A 1 87 ? -10.638 -7.916 -19.851 1.00 86.50 87 THR A C 1
ATOM 706 O O . THR A 1 87 ? -11.428 -8.554 -20.554 1.00 86.50 87 THR A O 1
ATOM 709 N N . PR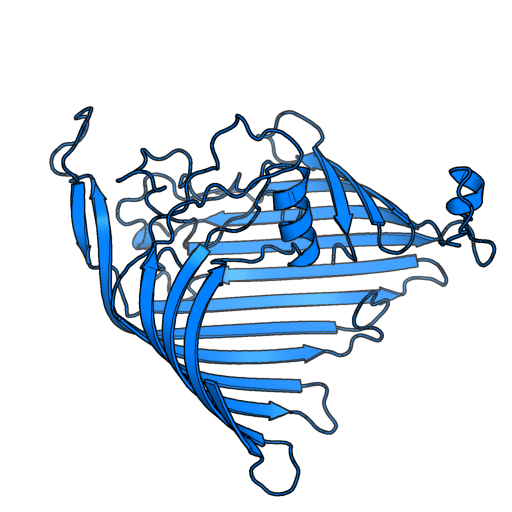O A 1 88 ? -10.765 -7.918 -18.505 1.00 88.81 88 PRO A N 1
ATOM 710 C CA . PRO A 1 88 ? -11.970 -8.440 -17.884 1.00 88.81 88 PRO A CA 1
ATOM 711 C C . PRO A 1 88 ? -13.169 -7.570 -18.277 1.00 88.81 88 PRO A C 1
ATOM 713 O O . PRO A 1 88 ? -13.036 -6.381 -18.559 1.00 88.81 88 PRO A O 1
ATOM 716 N N . TRP A 1 89 ? -14.345 -8.185 -18.284 1.00 91.12 89 TRP A N 1
ATOM 717 C CA . TRP A 1 89 ? -15.602 -7.467 -18.451 1.00 91.12 89 TRP A CA 1
ATOM 718 C C . TRP A 1 89 ? -15.963 -6.720 -17.158 1.00 91.12 89 TRP A C 1
ATOM 720 O O . TRP A 1 89 ? -15.825 -7.284 -16.067 1.00 91.12 89 TRP A O 1
ATOM 730 N N . SER A 1 90 ? -16.448 -5.486 -17.287 1.00 92.69 90 SER A N 1
ATOM 731 C CA . SER A 1 90 ? -17.016 -4.655 -16.216 1.00 92.69 90 SER A CA 1
ATOM 732 C C . SER A 1 90 ? -18.502 -4.366 -16.486 1.00 92.69 90 SER A C 1
ATOM 734 O O . SER A 1 90 ? -19.019 -4.681 -17.548 1.00 92.69 90 SER A O 1
ATOM 736 N N . LEU A 1 91 ? -19.255 -3.799 -15.542 1.00 93.38 91 LEU A N 1
ATOM 737 C CA . LEU A 1 91 ? -20.646 -3.383 -15.790 1.00 93.38 91 LEU A CA 1
ATOM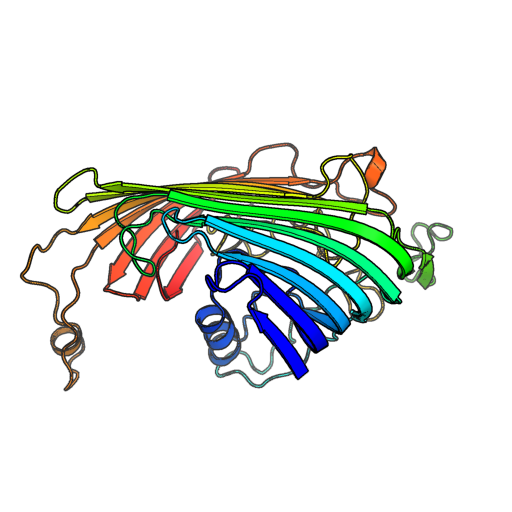 738 C C . LEU A 1 91 ? -20.717 -2.056 -16.547 1.00 93.38 91 LEU A C 1
ATOM 740 O O . LEU A 1 91 ? -21.568 -1.894 -17.421 1.00 93.38 91 LEU A O 1
ATOM 744 N N . LEU A 1 92 ? -19.836 -1.125 -16.187 1.00 93.62 92 LEU A N 1
ATOM 745 C CA . LEU A 1 92 ? -19.702 0.200 -16.785 1.00 93.62 92 LEU A CA 1
ATOM 746 C C . LEU A 1 92 ? -18.403 0.282 -17.597 1.00 93.62 92 LEU A C 1
ATOM 748 O O . LEU A 1 92 ? -17.503 -0.532 -17.386 1.00 93.62 92 LEU A O 1
ATOM 752 N N . ASP A 1 93 ? -18.340 1.232 -18.529 1.00 89.81 93 ASP A N 1
ATOM 753 C CA . ASP A 1 93 ? -17.129 1.663 -19.248 1.00 89.81 93 ASP A CA 1
ATOM 754 C C . ASP A 1 93 ? -16.338 0.530 -19.938 1.00 89.81 93 ASP A C 1
ATOM 756 O O . ASP A 1 93 ? -15.116 0.530 -20.007 1.00 89.81 93 ASP A O 1
ATOM 760 N N . ASN A 1 94 ? -17.037 -0.485 -20.464 1.00 88.44 94 ASN A N 1
ATOM 761 C CA . ASN A 1 94 ? -16.407 -1.624 -21.157 1.00 88.44 94 ASN A CA 1
ATOM 762 C C . ASN A 1 94 ? -15.706 -1.256 -22.473 1.00 88.44 94 ASN A C 1
ATOM 764 O O . ASN A 1 94 ? -14.957 -2.070 -23.013 1.00 88.44 94 ASN A O 1
ATOM 768 N N . ASP A 1 95 ? -16.042 -0.106 -23.043 1.00 89.81 95 ASP A N 1
ATOM 769 C CA . ASP A 1 95 ? -15.451 0.435 -24.261 1.00 89.81 95 ASP A CA 1
ATOM 770 C C . ASP A 1 95 ? -14.146 1.197 -24.000 1.00 89.81 95 ASP A C 1
ATOM 772 O O . ASP A 1 95 ? -13.395 1.451 -24.945 1.00 89.81 95 ASP A O 1
ATOM 776 N N . GLU A 1 96 ? -13.835 1.501 -22.738 1.00 90.88 96 GLU A N 1
ATOM 777 C CA . GLU A 1 96 ? -12.559 2.088 -22.350 1.00 90.88 96 GLU A CA 1
ATOM 778 C C . GLU A 1 96 ? -11.446 1.033 -22.281 1.00 90.88 96 GLU A C 1
ATOM 780 O O . GLU A 1 96 ? -11.652 -0.151 -21.992 1.00 90.88 96 GLU A O 1
ATOM 785 N N . ALA A 1 97 ? -10.224 1.466 -22.594 1.00 90.75 97 ALA A N 1
ATOM 786 C CA . ALA A 1 97 ? -9.055 0.615 -22.464 1.00 90.75 97 ALA A CA 1
ATOM 787 C C . ALA A 1 97 ? -8.635 0.529 -20.994 1.00 90.75 97 ALA A C 1
ATOM 789 O O . ALA A 1 97 ? -8.446 1.547 -20.327 1.00 90.75 97 ALA A O 1
ATOM 790 N N . TRP A 1 98 ? -8.377 -0.692 -20.521 1.00 91.06 98 TRP A N 1
ATOM 791 C CA . TRP A 1 98 ? -7.752 -0.889 -19.220 1.00 91.06 98 TRP A CA 1
ATOM 792 C C . TRP A 1 98 ? -6.383 -0.209 -19.185 1.00 91.06 98 TRP A C 1
ATOM 794 O O . TRP A 1 98 ? -5.577 -0.333 -20.110 1.00 91.06 98 TRP A O 1
ATOM 804 N N . ARG A 1 99 ? -6.114 0.479 -18.076 1.00 91.12 99 ARG A N 1
ATOM 805 C CA . ARG A 1 99 ? -4.820 1.110 -17.802 1.00 91.12 99 ARG A CA 1
ATOM 806 C C . ARG A 1 99 ? -3.648 0.144 -17.984 1.00 91.12 99 ARG A C 1
ATOM 808 O O . ARG A 1 99 ? -3.753 -1.063 -17.743 1.00 91.12 99 ARG A O 1
ATOM 815 N N . LEU A 1 100 ? -2.498 0.718 -18.312 1.00 92.81 100 LEU A N 1
ATOM 816 C CA . LEU A 1 100 ? -1.252 -0.029 -18.375 1.00 92.81 100 LEU A CA 1
ATOM 817 C C . LEU A 1 100 ? -0.834 -0.507 -16.978 1.00 92.81 100 LEU A C 1
ATOM 819 O O . LEU A 1 100 ? -1.134 0.120 -15.959 1.00 92.81 100 LEU A O 1
ATOM 823 N N . GLN A 1 101 ? -0.152 -1.645 -16.965 1.00 94.00 101 GLN A N 1
ATOM 824 C CA . GLN A 1 101 ? 0.536 -2.192 -15.801 1.00 94.00 101 GLN A CA 1
ATOM 825 C C . GLN A 1 101 ? 2.005 -1.747 -15.862 1.00 94.00 101 GLN A C 1
ATOM 827 O O . GLN A 1 101 ? 2.510 -1.469 -16.956 1.00 94.00 101 GLN A O 1
ATOM 832 N N . PRO A 1 102 ? 2.719 -1.700 -14.734 1.00 93.75 102 PRO A N 1
ATOM 833 C CA . PRO A 1 102 ? 4.146 -1.460 -14.726 1.00 93.75 102 PRO A CA 1
ATOM 834 C C . PRO A 1 102 ? 4.912 -2.666 -15.231 1.00 93.75 102 PRO A C 1
ATOM 836 O O . PRO A 1 102 ? 4.583 -3.824 -14.956 1.00 93.75 102 PRO A O 1
ATOM 839 N N . ARG A 1 103 ? 6.001 -2.373 -15.927 1.00 92.56 103 ARG A N 1
ATOM 840 C CA . ARG A 1 103 ? 7.046 -3.340 -16.189 1.00 92.56 103 ARG A CA 1
ATOM 841 C C . ARG A 1 103 ? 7.817 -3.541 -14.898 1.00 92.56 103 ARG A C 1
ATOM 843 O O . ARG A 1 103 ? 8.299 -2.589 -14.282 1.00 92.56 103 ARG A O 1
ATOM 850 N N . ILE A 1 104 ? 7.901 -4.793 -14.476 1.00 94.56 104 ILE A N 1
ATOM 851 C CA . ILE A 1 104 ? 8.666 -5.171 -13.292 1.00 94.56 104 ILE A CA 1
ATOM 852 C C . ILE A 1 104 ? 10.062 -5.638 -13.695 1.00 94.56 104 ILE A C 1
ATOM 854 O O . ILE A 1 104 ? 10.337 -5.860 -14.874 1.00 94.56 104 ILE A O 1
ATOM 858 N N . ALA A 1 105 ? 10.958 -5.768 -12.718 1.00 95.00 105 ALA A N 1
ATOM 859 C CA . ALA A 1 105 ? 12.249 -6.390 -12.958 1.00 95.00 105 ALA A CA 1
ATOM 860 C C . ALA A 1 105 ? 12.050 -7.915 -12.991 1.00 95.00 105 ALA A C 1
ATOM 862 O O . ALA A 1 105 ? 11.740 -8.519 -11.960 1.00 95.00 105 ALA A O 1
ATOM 863 N N . GLU A 1 106 ? 12.137 -8.504 -14.183 1.00 96.94 106 GLU A N 1
ATOM 864 C CA . GLU A 1 106 ? 11.833 -9.906 -14.477 1.00 96.94 106 GLU A CA 1
ATOM 865 C C . GLU A 1 106 ? 13.063 -10.793 -14.312 1.00 96.94 106 GLU A C 1
ATOM 867 O O . GLU A 1 106 ? 14.178 -10.361 -14.584 1.00 96.94 106 GLU A O 1
ATOM 872 N N . GLY A 1 107 ? 12.863 -12.047 -13.917 1.00 97.69 107 GLY A N 1
ATOM 873 C CA . GLY A 1 107 ? 13.947 -13.011 -13.738 1.00 97.69 107 GLY A CA 1
ATOM 874 C C . GLY A 1 107 ? 13.917 -13.683 -12.375 1.00 97.69 107 GLY A C 1
ATOM 875 O O . GLY A 1 107 ? 12.880 -13.709 -11.713 1.00 97.69 107 GLY A O 1
ATOM 876 N N . ASP A 1 108 ? 15.039 -14.275 -11.984 1.00 98.00 108 ASP A N 1
ATOM 877 C CA . ASP A 1 108 ? 15.154 -15.039 -10.742 1.00 98.00 108 ASP A CA 1
ATOM 878 C C . ASP A 1 108 ? 15.550 -14.108 -9.579 1.00 98.00 108 ASP A C 1
ATOM 880 O O . ASP A 1 108 ? 16.436 -13.266 -9.736 1.00 98.00 108 ASP A O 1
ATOM 884 N N . LEU A 1 109 ? 14.904 -14.260 -8.420 1.00 98.25 109 LEU A N 1
ATOM 885 C CA . LEU A 1 109 ? 15.161 -13.522 -7.184 1.00 98.25 109 LEU A CA 1
ATOM 886 C C . LEU A 1 109 ? 15.160 -14.479 -5.992 1.00 98.25 109 LEU A C 1
ATOM 888 O O . LEU A 1 109 ? 14.192 -15.205 -5.752 1.00 98.25 109 LEU A O 1
ATOM 892 N N . ARG A 1 110 ? 16.227 -14.413 -5.197 1.00 98.56 110 ARG A N 1
ATOM 893 C CA . ARG A 1 110 ? 16.300 -15.036 -3.877 1.00 98.56 110 ARG A CA 1
ATOM 894 C C . ARG A 1 110 ? 16.253 -13.967 -2.804 1.00 98.56 110 ARG A C 1
ATOM 896 O O . ARG A 1 110 ? 17.029 -13.013 -2.850 1.00 98.56 110 ARG A O 1
ATOM 903 N N . SER A 1 111 ? 15.382 -14.137 -1.817 1.00 98.50 111 SER A N 1
ATOM 904 C CA . SER A 1 111 ? 15.232 -13.170 -0.730 1.00 98.50 111 SER A CA 1
ATOM 905 C C . SER A 1 111 ? 14.923 -13.823 0.614 1.00 98.50 111 SER A C 1
ATOM 907 O O . SER A 1 111 ? 14.503 -14.980 0.708 1.00 98.50 111 SER A O 1
ATOM 909 N N . ILE A 1 112 ? 15.171 -13.069 1.685 1.00 98.69 112 ILE A N 1
ATOM 910 C CA . ILE A 1 112 ? 14.718 -13.389 3.039 1.00 98.69 112 ILE A CA 1
ATOM 911 C C . ILE A 1 112 ? 13.791 -12.276 3.509 1.00 98.69 112 ILE A C 1
ATOM 913 O O . ILE A 1 112 ? 14.158 -11.103 3.482 1.00 98.69 112 ILE A O 1
ATOM 917 N N . ARG A 1 113 ? 12.617 -12.655 4.008 1.00 98.56 113 ARG A N 1
ATOM 918 C CA . ARG A 1 113 ? 11.614 -11.755 4.571 1.00 98.56 113 ARG A CA 1
ATOM 919 C C . ARG A 1 113 ? 11.424 -12.028 6.053 1.00 98.56 113 ARG A C 1
ATOM 921 O O . ARG A 1 113 ? 11.151 -13.154 6.460 1.00 98.56 113 ARG A O 1
ATOM 928 N N . GLY A 1 114 ? 11.538 -10.987 6.864 1.00 98.69 114 GLY A N 1
ATOM 929 C CA . GLY A 1 114 ? 11.133 -10.977 8.264 1.00 98.69 114 GLY A CA 1
ATOM 930 C C . GLY A 1 114 ? 9.838 -10.190 8.424 1.00 98.69 114 GLY A C 1
ATOM 931 O O . GLY A 1 114 ? 9.712 -9.105 7.866 1.00 98.69 114 GLY A O 1
ATOM 932 N N . SER A 1 115 ? 8.883 -10.703 9.197 1.00 98.62 115 SER A N 1
ATOM 933 C CA . SER A 1 115 ? 7.655 -9.975 9.534 1.00 98.62 115 SER A CA 1
ATOM 934 C C . SER A 1 115 ? 7.330 -10.055 11.019 1.00 98.62 115 SER A C 1
ATOM 936 O O . SER A 1 115 ? 7.652 -11.029 11.706 1.00 98.62 115 SER A O 1
ATOM 938 N N . LEU A 1 116 ? 6.684 -9.005 11.514 1.00 98.62 116 LEU A N 1
ATOM 939 C CA . LEU A 1 116 ? 6.232 -8.856 12.885 1.00 98.62 116 LEU A CA 1
ATOM 940 C C . LEU A 1 116 ? 4.840 -8.230 12.881 1.00 98.62 116 LEU A C 1
ATOM 942 O O . LEU A 1 116 ? 4.622 -7.190 12.267 1.00 98.62 116 LEU A O 1
ATOM 946 N N . ARG A 1 117 ? 3.914 -8.821 13.630 1.00 98.56 117 ARG A N 1
ATOM 947 C CA . ARG A 1 117 ? 2.581 -8.276 13.865 1.00 98.56 117 ARG A CA 1
ATOM 948 C C . ARG A 1 117 ? 2.296 -8.230 15.358 1.00 98.56 117 ARG A C 1
ATOM 950 O O . ARG A 1 117 ? 2.370 -9.248 16.042 1.00 98.56 117 ARG A O 1
ATOM 957 N N . TRP A 1 118 ? 1.922 -7.060 15.859 1.00 98.50 118 TRP A N 1
ATOM 958 C CA . TRP A 1 118 ? 1.469 -6.858 17.231 1.00 98.50 118 TRP A CA 1
ATOM 959 C C . TRP A 1 118 ? 0.062 -6.251 17.239 1.00 98.50 118 TRP A C 1
ATOM 961 O O . TRP A 1 118 ? -0.124 -5.113 16.816 1.00 98.50 118 TRP A O 1
ATOM 971 N N . ASP A 1 119 ? -0.940 -7.012 17.692 1.00 98.00 119 ASP A N 1
ATOM 972 C CA . ASP A 1 119 ? -2.363 -6.650 17.551 1.00 98.00 119 ASP A CA 1
ATOM 973 C C . ASP A 1 119 ? -3.119 -6.715 18.887 1.00 98.00 119 ASP A C 1
ATOM 975 O O . ASP A 1 119 ? -3.577 -7.767 19.330 1.00 98.00 119 ASP A O 1
ATOM 979 N N . THR A 1 120 ? -3.272 -5.562 19.533 1.00 97.88 120 THR A N 1
ATOM 980 C CA . THR A 1 120 ? -4.042 -5.393 20.778 1.00 97.88 120 THR A CA 1
ATOM 981 C C . THR A 1 120 ? -5.425 -4.794 20.535 1.00 97.88 120 THR A C 1
ATOM 983 O O . THR A 1 120 ? -6.058 -4.310 21.479 1.00 97.88 120 THR A O 1
ATOM 986 N N . ARG A 1 121 ? -5.895 -4.757 19.280 1.00 97.12 121 ARG A N 1
ATOM 987 C CA . ARG A 1 121 ? -7.212 -4.201 18.963 1.00 97.12 121 ARG A CA 1
ATOM 988 C C . ARG A 1 121 ? -8.309 -4.981 19.677 1.00 97.12 121 ARG A C 1
ATOM 990 O O . ARG A 1 121 ? -8.278 -6.206 19.767 1.00 97.12 121 ARG A O 1
ATOM 997 N N . ASN A 1 122 ? -9.305 -4.249 20.160 1.00 95.62 122 ASN A N 1
ATOM 998 C CA . ASN A 1 122 ? -10.473 -4.834 20.809 1.00 95.62 122 ASN A CA 1
ATOM 999 C C . ASN A 1 122 ? -11.429 -5.528 19.819 1.00 95.62 122 ASN A C 1
ATOM 1001 O O . ASN A 1 122 ? -12.169 -6.418 20.223 1.00 95.62 122 ASN A O 1
ATOM 1005 N N . ASP A 1 123 ? -11.413 -5.121 18.549 1.00 93.12 123 ASP A N 1
ATOM 1006 C CA . ASP A 1 123 ? -12.146 -5.737 17.442 1.00 93.12 123 ASP A CA 1
ATOM 1007 C C . ASP A 1 123 ? -11.281 -5.672 16.171 1.00 93.12 123 ASP A C 1
ATOM 1009 O O . ASP A 1 123 ? -10.578 -4.686 15.942 1.00 93.12 123 ASP A O 1
ATOM 1013 N N . ARG A 1 124 ? -11.283 -6.731 15.353 1.00 90.38 124 ARG A N 1
ATOM 1014 C CA . ARG A 1 124 ? -10.424 -6.821 14.156 1.00 90.38 124 ARG A CA 1
ATOM 1015 C C . ARG A 1 124 ? -10.991 -6.097 12.936 1.00 90.38 124 ARG A C 1
ATOM 1017 O O . ARG A 1 124 ? -10.218 -5.768 12.037 1.00 90.38 124 ARG A O 1
ATOM 1024 N N . VAL A 1 125 ? -12.308 -5.912 12.889 1.00 86.62 125 VAL A N 1
ATOM 1025 C CA . VAL A 1 125 ? -13.065 -5.406 11.738 1.00 86.62 125 VAL A CA 1
ATOM 1026 C C . VAL A 1 125 ? -13.477 -3.953 11.947 1.00 86.62 125 VAL A C 1
ATOM 1028 O O . VAL A 1 125 ? -13.431 -3.173 11.005 1.00 86.62 125 VAL A O 1
ATOM 1031 N N . ASP A 1 126 ? -13.881 -3.576 13.157 1.00 89.25 126 ASP A N 1
ATOM 1032 C CA . ASP A 1 126 ? -14.243 -2.200 13.499 1.00 89.25 126 ASP A CA 1
ATOM 1033 C C . ASP A 1 126 ? -13.663 -1.801 14.869 1.00 89.25 126 ASP A C 1
ATOM 1035 O O . ASP A 1 126 ? -14.404 -1.621 15.841 1.00 89.25 126 ASP A O 1
ATOM 1039 N N . PRO A 1 127 ? -12.327 -1.675 14.974 1.00 93.75 127 PRO A N 1
ATOM 1040 C CA . PRO A 1 127 ? -11.657 -1.352 16.227 1.00 93.75 127 PRO A CA 1
ATOM 1041 C C . PRO A 1 127 ? -12.139 -0.020 16.816 1.00 93.75 127 PRO A C 1
ATOM 1043 O O . PRO A 1 127 ? -12.381 0.972 16.122 1.00 93.75 127 PRO A O 1
ATOM 1046 N N . ALA A 1 128 ? -12.245 0.008 18.142 1.00 93.38 128 ALA A N 1
ATOM 1047 C CA . ALA A 1 128 ? -12.526 1.217 18.917 1.00 93.38 128 ALA A CA 1
ATOM 1048 C C . ALA A 1 128 ? -11.382 1.567 19.878 1.00 93.38 128 ALA A C 1
ATOM 1050 O O . ALA A 1 128 ? -11.259 2.715 20.300 1.00 93.38 128 ALA A O 1
ATOM 1051 N N . ALA A 1 129 ? -10.548 0.590 20.238 1.00 96.88 129 ALA A N 1
ATOM 1052 C CA . ALA A 1 129 ? -9.398 0.770 21.107 1.00 96.88 129 ALA A CA 1
ATOM 1053 C C . ALA A 1 129 ? -8.303 -0.259 20.793 1.00 96.88 129 ALA A C 1
ATOM 1055 O O . ALA A 1 129 ? -8.589 -1.376 20.369 1.00 96.88 129 ALA A O 1
ATOM 1056 N N . GLY A 1 130 ? -7.051 0.106 21.062 1.00 97.81 130 GLY A N 1
ATOM 1057 C CA . GLY A 1 130 ? -5.904 -0.800 20.951 1.00 97.81 130 GLY A CA 1
ATOM 1058 C C . GLY A 1 130 ? -4.885 -0.332 19.921 1.00 97.81 130 GLY A C 1
ATOM 1059 O O . GLY A 1 130 ? -4.907 0.827 19.499 1.00 97.81 130 GLY A O 1
ATOM 1060 N N . TRP A 1 131 ? -3.963 -1.219 19.582 1.00 98.31 131 TRP A N 1
ATOM 1061 C CA . TRP A 1 131 ? -2.891 -0.989 18.623 1.00 98.31 131 TRP A CA 1
ATOM 1062 C C . TRP A 1 131 ? -2.866 -2.099 17.588 1.00 98.31 131 TRP A C 1
ATOM 1064 O O . TRP A 1 131 ? -3.100 -3.257 17.932 1.00 98.31 131 TRP A O 1
ATOM 1074 N N . LEU A 1 132 ? -2.514 -1.742 16.361 1.00 98.19 132 LEU A N 1
ATOM 1075 C CA . LEU A 1 132 ? -2.034 -2.671 15.352 1.00 98.19 132 LEU A CA 1
ATOM 1076 C C . LEU A 1 132 ? -0.675 -2.164 14.883 1.00 98.19 132 LEU A C 1
ATOM 1078 O O . LEU A 1 132 ? -0.571 -1.024 14.453 1.00 98.19 132 LEU A O 1
ATOM 1082 N N . VAL A 1 133 ? 0.355 -2.986 15.003 1.00 98.56 133 VAL A N 1
ATOM 1083 C CA . VAL A 1 133 ? 1.679 -2.706 14.450 1.00 98.56 133 VAL A CA 1
ATOM 1084 C C . VAL A 1 133 ? 2.038 -3.851 13.531 1.00 98.56 133 VAL A C 1
ATOM 1086 O O . VAL A 1 133 ? 2.030 -5.004 13.959 1.00 98.56 133 VAL A O 1
ATOM 1089 N N . GLU A 1 134 ? 2.350 -3.530 12.288 1.00 98.38 134 GLU A N 1
ATOM 1090 C CA . GLU A 1 134 ? 2.825 -4.466 11.280 1.00 98.38 134 GLU A CA 1
ATOM 1091 C C . GLU A 1 134 ? 4.163 -3.951 10.772 1.00 98.38 134 GLU A C 1
ATOM 1093 O O . GLU A 1 134 ? 4.276 -2.802 10.355 1.00 98.38 134 GLU A O 1
ATOM 1098 N N . ALA A 1 135 ? 5.192 -4.781 10.863 1.00 98.56 135 ALA A N 1
ATOM 1099 C CA . ALA A 1 135 ? 6.522 -4.456 10.390 1.00 98.56 135 ALA A CA 1
ATOM 1100 C C . ALA A 1 135 ? 7.040 -5.592 9.520 1.00 98.56 135 ALA A C 1
ATOM 1102 O O . ALA A 1 135 ? 6.818 -6.770 9.807 1.00 98.56 135 ALA A O 1
ATOM 1103 N N . GLU A 1 136 ? 7.750 -5.226 8.471 1.00 98.44 136 GLU A N 1
ATOM 1104 C CA . GLU A 1 136 ? 8.298 -6.138 7.493 1.00 98.44 136 GLU A CA 1
ATOM 1105 C C . GLU A 1 136 ? 9.640 -5.626 7.003 1.00 98.44 136 GLU A C 1
ATOM 1107 O O . GLU A 1 136 ? 9.825 -4.428 6.805 1.00 98.44 136 GLU A O 1
ATOM 1112 N N . VAL A 1 137 ? 10.566 -6.549 6.800 1.00 98.50 137 VAL A N 1
ATOM 1113 C CA . VAL A 1 137 ? 11.834 -6.297 6.131 1.00 98.50 137 VAL A CA 1
ATOM 1114 C C . VAL A 1 137 ? 12.071 -7.417 5.134 1.00 98.50 137 VAL A C 1
ATOM 1116 O O . VAL A 1 137 ? 11.865 -8.586 5.457 1.00 98.50 137 VAL A O 1
ATOM 1119 N N . GLU A 1 138 ? 12.493 -7.072 3.929 1.00 98.31 138 GLU A N 1
ATOM 1120 C CA . GLU A 1 138 ? 12.930 -8.023 2.915 1.00 98.31 138 GLU A CA 1
ATOM 1121 C C . GLU A 1 138 ? 14.342 -7.651 2.475 1.00 98.31 138 GLU A C 1
ATOM 1123 O O . GLU A 1 138 ? 14.625 -6.497 2.151 1.00 98.31 138 GLU A O 1
ATOM 1128 N N . GLN A 1 139 ? 15.216 -8.651 2.486 1.00 98.19 139 GLN A N 1
ATOM 1129 C CA . GLN A 1 139 ? 16.563 -8.584 1.950 1.00 98.19 139 GLN A CA 1
ATOM 1130 C C . GLN A 1 139 ? 16.610 -9.430 0.680 1.00 98.19 139 GLN A C 1
ATOM 1132 O O . GLN A 1 139 ? 16.516 -10.659 0.756 1.00 98.19 139 GLN A O 1
ATOM 1137 N N . GLY A 1 140 ? 16.784 -8.786 -0.470 1.00 97.88 140 GLY A N 1
ATOM 1138 C CA . GLY A 1 140 ? 17.213 -9.447 -1.697 1.00 97.88 140 GLY A CA 1
ATOM 1139 C C . GLY A 1 140 ? 18.665 -9.903 -1.549 1.00 97.88 140 GLY A C 1
ATOM 1140 O O . GLY A 1 140 ? 19.515 -9.125 -1.108 1.00 97.88 140 GLY A O 1
ATOM 1141 N N . LEU A 1 141 ? 18.927 -11.178 -1.829 1.00 97.50 141 LEU A N 1
ATOM 1142 C CA . LEU A 1 141 ? 20.231 -11.815 -1.630 1.00 97.50 141 LEU A CA 1
ATOM 1143 C C . LEU A 1 141 ? 21.015 -11.933 -2.931 1.00 97.50 141 LEU A C 1
ATOM 1145 O O . LEU A 1 141 ? 22.208 -11.671 -2.949 1.00 97.50 141 LEU A O 1
ATOM 1149 N N . GLU A 1 142 ? 20.353 -12.395 -3.988 1.00 96.44 142 GLU A N 1
ATOM 1150 C CA . GLU A 1 142 ? 20.938 -12.601 -5.310 1.00 96.44 142 GLU A CA 1
ATOM 1151 C C . GLU A 1 142 ? 19.826 -12.828 -6.342 1.00 96.44 142 GLU A C 1
ATOM 1153 O O . GLU A 1 142 ? 18.670 -13.099 -5.997 1.00 96.44 142 GLU A O 1
ATOM 1158 N N . GLY A 1 143 ? 20.179 -12.736 -7.621 1.00 96.12 143 GLY A N 1
ATOM 1159 C CA . GLY A 1 143 ? 19.245 -12.922 -8.722 1.00 96.12 143 GLY A CA 1
ATOM 1160 C C . GLY A 1 143 ? 19.776 -12.373 -10.041 1.00 96.12 143 GLY A C 1
ATOM 1161 O O . GLY A 1 143 ? 20.772 -11.653 -10.069 1.00 96.12 143 GLY A O 1
ATOM 1162 N N . ASP A 1 144 ? 19.089 -12.702 -11.131 1.00 96.88 144 ASP A N 1
ATOM 1163 C CA . ASP A 1 144 ? 19.314 -12.124 -12.463 1.00 96.88 144 ASP A CA 1
ATOM 1164 C C . ASP A 1 144 ? 18.033 -11.405 -12.870 1.00 96.88 144 ASP A C 1
ATOM 1166 O O . ASP A 1 144 ? 17.212 -11.927 -13.624 1.00 96.88 144 ASP A O 1
ATOM 1170 N N . LEU A 1 145 ? 17.824 -10.237 -12.262 1.00 96.62 145 LEU A N 1
ATOM 1171 C CA . LEU A 1 145 ? 16.688 -9.383 -12.559 1.00 96.62 145 LEU A CA 1
ATOM 1172 C C . LEU A 1 145 ? 17.016 -8.472 -13.738 1.00 96.62 145 LEU A C 1
ATOM 1174 O O . LEU A 1 145 ? 18.071 -7.836 -13.776 1.00 96.62 145 LEU A O 1
ATOM 1178 N N . ARG A 1 146 ? 16.083 -8.356 -14.679 1.00 95.25 146 ARG A N 1
ATOM 1179 C CA . ARG A 1 146 ? 16.228 -7.561 -15.897 1.00 95.25 146 ARG A CA 1
ATOM 1180 C C . ARG A 1 146 ? 14.993 -6.721 -16.165 1.00 95.25 146 ARG A C 1
ATOM 1182 O O . ARG A 1 146 ? 13.878 -7.104 -15.828 1.00 95.25 146 ARG A O 1
ATOM 1189 N N . TYR A 1 147 ? 15.183 -5.564 -16.777 1.00 91.00 147 TYR A N 1
ATOM 1190 C CA . TYR A 1 147 ? 14.102 -4.674 -17.185 1.00 91.00 147 TYR A CA 1
ATOM 1191 C C . TYR A 1 147 ? 14.400 -4.070 -18.553 1.00 91.00 147 TYR A C 1
ATOM 1193 O O . TYR A 1 147 ? 15.552 -3.992 -18.981 1.00 91.00 147 TYR A O 1
ATOM 1201 N N . LEU A 1 148 ? 13.342 -3.640 -19.234 1.00 89.62 148 LEU A N 1
ATOM 1202 C CA . LEU A 1 148 ? 13.445 -2.916 -20.493 1.00 89.62 148 LEU A CA 1
ATOM 1203 C C . LEU A 1 148 ? 13.388 -1.417 -20.221 1.00 89.62 148 LEU A C 1
ATOM 1205 O O . LEU A 1 148 ? 12.520 -0.950 -19.486 1.00 89.62 148 LEU A O 1
ATOM 1209 N N . ALA A 1 149 ? 14.295 -0.669 -20.836 1.00 85.00 149 ALA A N 1
ATOM 1210 C CA . ALA A 1 149 ? 14.298 0.785 -20.798 1.00 85.00 149 ALA A CA 1
ATOM 1211 C C . ALA A 1 149 ? 14.771 1.347 -22.137 1.00 85.00 149 ALA A C 1
ATOM 1213 O O . ALA A 1 149 ? 15.483 0.677 -22.885 1.00 85.00 149 ALA A O 1
ATOM 1214 N N . TYR A 1 150 ? 14.404 2.592 -22.422 1.00 84.12 150 TYR A N 1
ATOM 1215 C CA . TYR A 1 150 ? 14.938 3.304 -23.576 1.00 84.12 150 TYR A CA 1
ATOM 1216 C C . TYR A 1 150 ? 16.452 3.465 -23.481 1.00 84.12 150 TYR A C 1
ATOM 1218 O O . TYR A 1 150 ? 17.007 3.697 -22.401 1.00 84.12 150 TYR A O 1
ATOM 1226 N N . ASP A 1 151 ? 17.120 3.343 -24.622 1.00 83.81 151 ASP A N 1
ATOM 1227 C CA . ASP A 1 151 ? 18.551 3.552 -24.717 1.00 83.81 151 ASP A CA 1
ATOM 1228 C C . ASP A 1 151 ? 18.879 5.050 -24.554 1.00 83.81 151 ASP A C 1
ATOM 1230 O O . ASP A 1 151 ? 18.532 5.865 -25.415 1.00 83.81 151 ASP A O 1
ATOM 1234 N N . PRO A 1 152 ? 19.581 5.449 -23.475 1.00 77.88 152 PRO A N 1
ATOM 1235 C CA . PRO A 1 152 ? 19.968 6.834 -23.249 1.00 77.88 152 PRO A CA 1
ATOM 1236 C C . PRO A 1 152 ? 20.984 7.343 -24.280 1.00 77.88 152 PRO A C 1
ATOM 1238 O O . PRO A 1 152 ? 21.281 8.535 -24.270 1.00 77.88 152 PRO A O 1
ATOM 1241 N N . ALA A 1 153 ? 21.531 6.483 -25.151 1.00 85.62 153 ALA A N 1
ATOM 1242 C CA . ALA A 1 153 ? 22.374 6.899 -26.269 1.00 85.62 153 ALA A CA 1
ATOM 1243 C C . ALA A 1 153 ? 21.612 7.693 -27.348 1.00 85.62 153 ALA A C 1
ATOM 1245 O O . ALA A 1 153 ? 22.249 8.353 -28.169 1.00 85.62 153 ALA A O 1
ATOM 1246 N N . PHE A 1 154 ? 20.274 7.681 -27.321 1.00 82.12 154 PHE A N 1
ATOM 1247 C CA . PHE A 1 154 ? 19.414 8.357 -28.297 1.00 82.12 154 PHE A CA 1
ATOM 1248 C C . PHE A 1 154 ? 18.487 9.393 -27.628 1.00 82.12 154 PHE A C 1
ATOM 1250 O O . PHE A 1 154 ? 17.262 9.285 -27.710 1.00 82.12 154 PHE A O 1
ATOM 1257 N N . PRO A 1 155 ? 19.029 10.409 -26.924 1.00 77.00 155 PRO A N 1
ATOM 1258 C CA . PRO A 1 155 ? 18.202 11.405 -26.255 1.00 77.00 155 PRO A CA 1
ATOM 1259 C C . PRO A 1 155 ? 17.469 12.281 -27.280 1.00 77.00 155 PRO A C 1
ATOM 1261 O O . PRO A 1 155 ? 18.087 12.856 -28.175 1.00 77.00 155 PRO A O 1
ATOM 1264 N N . GLY A 1 156 ? 16.152 12.422 -27.119 1.00 75.31 156 GLY A N 1
ATOM 1265 C CA . GLY A 1 156 ? 15.311 13.248 -27.993 1.00 75.31 156 GLY A CA 1
ATOM 1266 C C . GLY A 1 156 ? 14.895 12.580 -29.306 1.00 75.31 156 GLY A C 1
ATOM 1267 O O . GLY A 1 156 ? 14.214 13.221 -30.107 1.00 75.31 156 GLY A O 1
ATOM 1268 N N . ASP A 1 157 ? 15.271 11.317 -29.522 1.00 80.25 157 ASP A N 1
ATOM 1269 C CA . ASP A 1 157 ? 14.663 10.499 -30.568 1.00 80.25 157 ASP A CA 1
ATOM 1270 C C . ASP A 1 157 ? 13.171 10.285 -30.235 1.00 80.25 157 ASP A C 1
ATOM 1272 O O . ASP A 1 157 ? 12.859 9.974 -29.080 1.00 80.25 157 ASP A O 1
ATOM 1276 N N . PRO A 1 158 ? 12.237 10.496 -31.182 1.00 78.19 158 PRO A N 1
ATOM 1277 C CA . PRO A 1 158 ? 10.822 10.202 -30.967 1.00 78.19 158 PRO A CA 1
ATOM 1278 C C . PRO A 1 158 ? 10.521 8.708 -30.755 1.00 78.19 158 PRO A C 1
ATOM 1280 O O . PRO A 1 158 ? 9.463 8.406 -30.206 1.00 78.19 158 PRO A O 1
ATOM 1283 N N . ASP A 1 159 ? 11.407 7.795 -31.170 1.00 81.06 159 ASP A N 1
ATOM 1284 C CA . ASP A 1 159 ? 11.266 6.345 -30.968 1.00 81.06 159 ASP A CA 1
ATOM 1285 C C . ASP A 1 159 ? 12.632 5.695 -30.644 1.00 81.06 159 ASP A C 1
ATOM 1287 O O . ASP A 1 159 ? 13.219 4.993 -31.475 1.00 81.06 159 ASP A O 1
ATOM 1291 N N . PRO A 1 160 ? 13.201 5.961 -29.448 1.00 82.31 160 PRO A N 1
ATOM 1292 C CA . PRO A 1 160 ? 14.514 5.450 -29.089 1.00 82.31 160 PRO A CA 1
ATOM 1293 C C . PRO A 1 160 ? 14.480 3.921 -28.945 1.00 82.31 160 PRO A C 1
ATOM 1295 O O . PRO A 1 160 ? 13.502 3.366 -28.435 1.00 82.31 160 PRO A O 1
ATOM 1298 N N . PRO A 1 161 ? 15.558 3.209 -29.325 1.00 88.38 161 PRO A N 1
ATOM 1299 C CA . PRO A 1 161 ? 15.591 1.761 -29.201 1.00 88.38 161 PRO A CA 1
ATOM 1300 C C . PRO A 1 161 ? 15.462 1.341 -27.734 1.00 88.38 161 PRO A C 1
ATOM 1302 O O . PRO A 1 161 ? 16.055 1.938 -26.833 1.00 88.38 161 PRO A O 1
ATOM 1305 N N . VAL A 1 162 ? 14.689 0.285 -27.493 1.00 88.38 162 VAL A N 1
ATOM 1306 C CA . VAL A 1 162 ? 14.528 -0.316 -26.167 1.00 88.38 162 VAL A CA 1
ATOM 1307 C C . VAL A 1 162 ? 15.633 -1.345 -25.950 1.00 88.38 162 VAL A C 1
ATOM 1309 O O . VAL A 1 162 ? 15.851 -2.223 -26.785 1.00 88.38 162 VAL A O 1
ATOM 1312 N N . VAL A 1 163 ? 16.319 -1.252 -24.814 1.00 90.38 163 VAL A N 1
ATOM 1313 C CA . VAL A 1 163 ? 17.403 -2.159 -24.426 1.00 90.38 163 VAL A CA 1
ATOM 1314 C C . VAL A 1 163 ? 17.089 -2.857 -23.109 1.00 90.38 163 VAL A C 1
ATOM 1316 O O . VAL A 1 163 ? 16.493 -2.280 -22.198 1.00 90.38 163 VAL A O 1
ATOM 1319 N N . GLU A 1 164 ? 17.518 -4.113 -23.003 1.00 91.94 164 GLU A N 1
ATOM 1320 C CA . GLU A 1 164 ? 17.476 -4.871 -21.755 1.00 91.94 164 GLU A CA 1
ATOM 1321 C C . GLU A 1 164 ? 18.629 -4.442 -20.838 1.00 91.94 164 GLU A C 1
ATOM 1323 O O . GLU A 1 164 ? 19.776 -4.300 -21.269 1.00 91.94 164 GLU A O 1
ATOM 1328 N N . ARG A 1 165 ? 18.318 -4.225 -19.560 1.00 90.25 165 ARG A N 1
ATOM 1329 C CA . ARG A 1 165 ? 19.262 -3.818 -18.516 1.00 90.25 165 ARG A CA 1
ATOM 1330 C C . ARG A 1 165 ? 19.102 -4.694 -17.285 1.00 90.25 165 ARG A C 1
ATOM 1332 O O . ARG A 1 165 ? 17.995 -5.113 -16.964 1.00 90.25 165 ARG A O 1
ATOM 1339 N N . SER A 1 166 ? 20.193 -4.910 -16.557 1.00 91.25 166 SER A N 1
ATOM 1340 C CA . SER A 1 166 ? 20.156 -5.578 -15.254 1.00 91.25 166 SER A CA 1
ATOM 1341 C C . SER A 1 166 ? 19.617 -4.639 -14.172 1.00 91.25 166 SER A C 1
ATOM 1343 O O . SER A 1 166 ? 20.055 -3.491 -14.064 1.00 91.25 166 SER A O 1
ATOM 1345 N N . ALA A 1 167 ? 18.687 -5.133 -13.359 1.00 90.44 167 ALA A N 1
ATOM 1346 C CA . ALA A 1 167 ? 18.251 -4.520 -12.109 1.00 90.44 167 ALA A CA 1
ATOM 1347 C C . ALA A 1 167 ? 19.014 -5.130 -10.926 1.00 90.44 167 ALA A C 1
ATOM 1349 O O . ALA A 1 167 ? 19.478 -6.268 -10.996 1.00 90.44 167 ALA A O 1
ATOM 1350 N N . THR A 1 168 ? 19.119 -4.389 -9.820 1.00 89.94 168 THR A N 1
ATOM 1351 C CA . THR A 1 168 ? 19.722 -4.934 -8.598 1.00 89.94 168 THR A CA 1
ATOM 1352 C C . THR A 1 168 ? 18.801 -5.979 -7.965 1.00 89.94 168 THR A C 1
ATOM 1354 O O . THR A 1 168 ? 17.627 -5.710 -7.702 1.00 89.94 168 THR A O 1
ATOM 1357 N N . ALA A 1 169 ? 19.329 -7.182 -7.738 1.00 94.56 169 ALA A N 1
ATOM 1358 C CA . ALA A 1 169 ? 18.673 -8.223 -6.944 1.00 94.56 169 ALA A CA 1
ATOM 1359 C C . ALA A 1 169 ? 19.092 -8.170 -5.464 1.00 94.56 169 ALA A C 1
ATOM 1361 O O . ALA A 1 169 ? 18.402 -8.714 -4.606 1.00 94.56 169 ALA A O 1
ATOM 1362 N N . GLU A 1 170 ? 20.193 -7.477 -5.167 1.00 95.69 170 GLU A N 1
ATOM 1363 C CA . GLU A 1 170 ? 20.644 -7.165 -3.815 1.00 95.69 170 GLU A CA 1
ATOM 1364 C C . GLU A 1 170 ? 20.025 -5.830 -3.394 1.00 95.69 170 GLU A C 1
ATOM 1366 O O . GLU A 1 170 ? 20.385 -4.767 -3.907 1.00 95.69 170 GLU A O 1
ATOM 1371 N N . PHE A 1 171 ? 19.039 -5.884 -2.503 1.00 95.69 171 PHE A N 1
ATOM 1372 C CA . PHE A 1 171 ? 18.349 -4.700 -1.994 1.00 95.69 171 PHE A CA 1
ATOM 1373 C C . PHE A 1 171 ? 17.814 -4.951 -0.589 1.00 95.69 171 PHE A C 1
ATOM 1375 O O . PHE A 1 171 ? 17.535 -6.091 -0.214 1.00 95.69 171 PHE A O 1
ATOM 1382 N N . THR A 1 172 ? 17.586 -3.870 0.147 1.00 97.56 172 THR A N 1
ATOM 1383 C CA . THR A 1 172 ? 16.862 -3.897 1.416 1.00 97.56 172 THR A CA 1
ATOM 1384 C C . THR A 1 172 ? 15.592 -3.076 1.260 1.00 97.56 172 THR A C 1
ATOM 1386 O O . THR A 1 172 ? 15.642 -1.936 0.811 1.00 97.56 172 THR A O 1
ATOM 1389 N N . THR A 1 173 ? 14.443 -3.619 1.647 1.00 97.69 173 THR A N 1
ATOM 1390 C CA . THR A 1 173 ? 13.198 -2.846 1.767 1.00 97.69 173 THR A CA 1
ATOM 1391 C C . THR A 1 173 ? 12.564 -3.101 3.123 1.00 97.69 173 THR A C 1
ATOM 1393 O O . THR A 1 173 ? 12.603 -4.218 3.640 1.00 97.69 173 THR A O 1
ATOM 1396 N N . ALA A 1 174 ? 12.003 -2.058 3.723 1.00 97.88 174 ALA A N 1
ATOM 1397 C CA . ALA A 1 174 ? 11.302 -2.136 4.990 1.00 97.88 174 ALA A CA 1
ATOM 1398 C C . ALA A 1 174 ? 9.925 -1.484 4.874 1.00 97.88 174 ALA A C 1
ATOM 1400 O O . ALA A 1 174 ? 9.765 -0.437 4.248 1.00 97.88 174 ALA A O 1
ATOM 1401 N N . ARG A 1 175 ? 8.929 -2.092 5.518 1.00 98.12 175 ARG A N 1
ATOM 1402 C CA . ARG A 1 175 ? 7.573 -1.558 5.657 1.00 98.12 175 ARG A CA 1
ATOM 1403 C C . ARG A 1 175 ? 7.189 -1.545 7.128 1.00 98.12 175 ARG A C 1
ATOM 1405 O O . ARG A 1 175 ? 7.432 -2.509 7.848 1.00 98.12 175 ARG A O 1
ATOM 1412 N N . LEU A 1 176 ? 6.582 -0.458 7.579 1.00 98.44 176 LEU A N 1
ATOM 1413 C CA . LEU A 1 176 ? 6.079 -0.291 8.937 1.00 98.44 176 LEU A CA 1
ATOM 1414 C C . LEU A 1 176 ? 4.712 0.384 8.863 1.00 98.44 176 LEU A C 1
ATOM 1416 O O . LEU A 1 176 ? 4.622 1.485 8.340 1.00 98.44 176 LEU A O 1
ATOM 1420 N N . ASP A 1 177 ? 3.672 -0.243 9.403 1.00 98.06 177 ASP A N 1
ATOM 1421 C CA . ASP A 1 177 ? 2.319 0.304 9.546 1.00 98.06 177 ASP A CA 1
ATOM 1422 C C . ASP A 1 177 ? 1.933 0.254 11.030 1.00 98.06 177 ASP A C 1
ATOM 1424 O O . ASP A 1 177 ? 1.874 -0.808 11.651 1.00 98.06 177 ASP A O 1
ATOM 1428 N N . VAL A 1 178 ? 1.725 1.424 11.627 1.00 98.69 178 VAL A N 1
ATOM 1429 C CA . VAL A 1 178 ? 1.379 1.592 13.039 1.00 98.69 178 VAL A CA 1
ATOM 1430 C C . VAL A 1 178 ? 0.029 2.271 13.121 1.00 98.69 178 VAL A C 1
ATOM 1432 O O . VAL A 1 178 ? -0.117 3.424 12.723 1.00 98.69 178 VAL A O 1
ATOM 1435 N N . ARG A 1 179 ? -0.949 1.591 13.717 1.00 98.38 179 ARG A N 1
ATOM 1436 C CA . ARG A 1 179 ? -2.294 2.114 13.955 1.00 98.38 179 ARG A CA 1
ATOM 1437 C C . ARG A 1 179 ? -2.623 2.157 15.430 1.00 98.38 179 ARG A C 1
ATOM 1439 O O . ARG A 1 179 ? -2.406 1.192 16.169 1.00 98.38 179 ARG A O 1
ATOM 1446 N N . ARG A 1 180 ? -3.219 3.267 15.850 1.00 98.25 180 ARG A N 1
ATOM 1447 C CA . ARG A 1 180 ? -3.698 3.490 17.212 1.00 98.25 180 ARG A CA 1
ATOM 1448 C C . ARG A 1 180 ? -5.166 3.872 17.188 1.00 98.25 180 ARG A C 1
ATOM 1450 O O . ARG A 1 180 ? -5.531 4.893 16.625 1.00 98.25 180 ARG A O 1
ATOM 1457 N N . TYR A 1 181 ? -5.981 3.087 17.884 1.00 98.38 181 TYR A N 1
ATOM 1458 C CA . TYR A 1 181 ? -7.403 3.346 18.079 1.00 98.38 181 TYR A CA 1
ATOM 1459 C C . TYR A 1 181 ? -7.660 3.790 19.519 1.00 98.38 181 TYR A C 1
ATOM 1461 O O . TYR A 1 181 ? -7.178 3.170 20.478 1.00 98.38 181 TYR A O 1
ATOM 1469 N N . LEU A 1 182 ? -8.410 4.877 19.667 1.00 97.69 182 LEU A N 1
ATOM 1470 C CA . LEU A 1 182 ? -8.698 5.550 20.925 1.00 97.69 182 LEU A CA 1
ATOM 1471 C C . LEU A 1 182 ? -10.201 5.795 21.040 1.00 97.69 182 LEU A C 1
ATOM 1473 O O . LEU A 1 182 ? -10.787 6.550 20.265 1.00 97.69 182 LEU A O 1
ATOM 1477 N N . ARG A 1 183 ? -10.829 5.217 22.064 1.00 95.94 183 ARG A N 1
ATOM 1478 C CA . ARG A 1 183 ? -12.192 5.584 22.440 1.00 95.94 183 ARG A CA 1
ATOM 1479 C C . ARG A 1 183 ? -12.136 6.878 23.245 1.00 95.94 183 ARG A C 1
ATOM 1481 O O . ARG A 1 183 ? -11.683 6.865 24.385 1.00 95.94 183 ARG A O 1
ATOM 1488 N N . VAL A 1 184 ? -12.589 7.979 22.651 1.00 95.94 184 VAL A N 1
ATOM 1489 C CA . VAL A 1 184 ? -12.569 9.313 23.281 1.00 95.94 184 VAL A CA 1
ATOM 1490 C C . VAL A 1 184 ? -13.904 9.672 23.940 1.00 95.94 184 VAL A C 1
ATOM 1492 O O . VAL A 1 184 ? -13.974 10.609 24.725 1.00 95.94 184 VAL A O 1
ATOM 1495 N N . GLY A 1 185 ? -14.960 8.900 23.674 1.00 92.62 185 GLY A N 1
ATOM 1496 C CA . GLY A 1 185 ? -16.244 9.020 24.357 1.00 92.62 185 GLY A CA 1
ATOM 1497 C C . GLY A 1 185 ? -17.146 7.799 24.144 1.00 92.62 185 GLY A C 1
ATOM 1498 O O . GLY A 1 185 ? -16.757 6.837 23.473 1.00 92.62 185 GLY A O 1
ATOM 1499 N N . PRO A 1 186 ? -18.379 7.814 24.680 1.00 89.31 186 PRO A N 1
ATOM 1500 C CA . PRO A 1 186 ? -19.332 6.715 24.502 1.00 89.31 186 PRO A CA 1
ATOM 1501 C C . PRO A 1 186 ? -19.652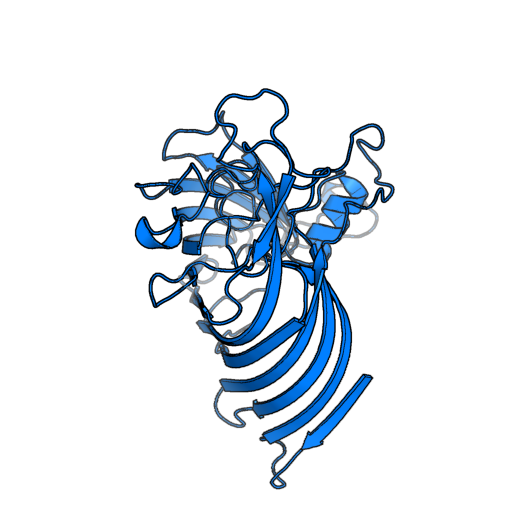 6.439 23.026 1.00 89.31 186 PRO A C 1
ATOM 1503 O O . PRO A 1 186 ? -19.739 5.275 22.627 1.00 89.31 186 PRO A O 1
ATOM 1506 N N . HIS A 1 187 ? -19.736 7.511 22.233 1.00 90.69 187 HIS A N 1
ATOM 1507 C CA . HIS A 1 187 ? -20.103 7.519 20.815 1.00 90.69 187 HIS A CA 1
ATOM 1508 C C . HIS A 1 187 ? -19.010 8.083 19.902 1.00 90.69 187 HIS A C 1
ATOM 1510 O O . HIS A 1 187 ? -19.260 8.304 18.723 1.00 90.69 187 HIS A O 1
ATOM 1516 N N . SER A 1 188 ? -17.816 8.334 20.440 1.00 93.94 188 SER A N 1
ATOM 1517 C CA . SER A 1 188 ? -16.726 8.966 19.700 1.00 93.94 188 SER A CA 1
ATOM 1518 C C . SER A 1 188 ? -15.457 8.135 19.773 1.00 93.94 188 SER A C 1
ATOM 1520 O O . SER A 1 188 ? -15.052 7.684 20.852 1.00 93.94 188 SER A O 1
ATOM 1522 N N . ARG A 1 189 ? -14.795 7.982 18.630 1.00 95.44 189 ARG A N 1
ATOM 1523 C CA . ARG A 1 189 ? -13.486 7.336 18.520 1.00 95.44 189 ARG A CA 1
ATOM 1524 C C . ARG A 1 189 ? -12.561 8.141 17.625 1.00 95.44 189 ARG A C 1
ATOM 1526 O O . ARG A 1 189 ? -13.009 8.868 16.745 1.00 95.44 189 ARG A O 1
ATOM 1533 N N . PHE A 1 190 ? -11.275 7.971 17.872 1.00 97.69 190 PHE A N 1
ATOM 1534 C CA . PHE A 1 190 ? -10.201 8.555 17.099 1.00 97.69 190 PHE A CA 1
ATOM 1535 C C . PHE A 1 190 ? -9.236 7.445 16.684 1.00 97.69 190 PHE A C 1
ATOM 1537 O O . PHE A 1 190 ? -8.888 6.590 17.503 1.00 97.69 190 PHE A O 1
ATOM 1544 N N . ALA A 1 191 ? -8.836 7.436 15.423 1.00 98.12 191 ALA A N 1
ATOM 1545 C CA . ALA A 1 191 ? -7.884 6.497 14.864 1.00 98.12 191 ALA A CA 1
ATOM 1546 C C . ALA A 1 191 ? -6.730 7.270 14.228 1.00 98.12 191 ALA A C 1
ATOM 1548 O O . ALA A 1 191 ? -6.931 8.284 13.567 1.00 98.12 191 ALA A O 1
ATOM 1549 N N . LEU A 1 192 ? -5.520 6.780 14.455 1.00 98.56 192 LEU A N 1
ATOM 1550 C CA . LEU A 1 192 ? -4.291 7.287 13.864 1.00 98.56 192 LEU A CA 1
ATOM 1551 C C . LEU A 1 192 ? -3.610 6.145 13.126 1.00 98.56 192 LEU A C 1
ATOM 1553 O O . LEU A 1 192 ? -3.577 5.030 13.650 1.00 98.56 192 LEU A O 1
ATOM 1557 N N . ARG A 1 193 ? -3.023 6.431 11.970 1.00 98.25 193 ARG A N 1
ATOM 1558 C CA . ARG A 1 193 ? -2.143 5.525 11.235 1.00 98.25 193 ARG A CA 1
ATOM 1559 C C . ARG A 1 193 ? -0.898 6.279 10.795 1.00 98.25 193 ARG A C 1
ATOM 1561 O O . ARG A 1 193 ? -0.998 7.373 10.256 1.00 98.25 193 ARG A O 1
ATOM 1568 N N . ALA A 1 194 ? 0.260 5.682 11.021 1.00 98.56 194 ALA A N 1
ATOM 1569 C CA . ALA A 1 194 ? 1.526 6.101 10.446 1.00 98.56 194 ALA A CA 1
ATOM 1570 C C . ALA A 1 194 ? 2.097 4.915 9.672 1.00 98.56 194 ALA A C 1
ATOM 1572 O O . ALA A 1 194 ? 2.167 3.812 10.213 1.00 98.56 194 ALA A O 1
ATOM 1573 N N . ALA A 1 195 ? 2.478 5.136 8.421 1.00 97.94 195 ALA A N 1
ATOM 1574 C CA . ALA A 1 195 ? 3.081 4.129 7.575 1.00 97.94 195 ALA A CA 1
ATOM 1575 C C . ALA A 1 195 ? 4.366 4.651 6.926 1.00 97.94 195 ALA A C 1
ATOM 1577 O O . ALA A 1 195 ? 4.451 5.811 6.526 1.00 97.94 195 ALA A O 1
ATOM 1578 N N . PHE A 1 196 ? 5.358 3.777 6.831 1.00 97.69 196 PHE A N 1
ATOM 1579 C CA . PHE A 1 196 ? 6.595 3.963 6.085 1.00 97.69 196 PHE A CA 1
ATOM 1580 C C . PHE A 1 196 ? 6.800 2.736 5.207 1.00 97.69 196 PHE A C 1
ATOM 1582 O O . PHE A 1 196 ? 6.563 1.612 5.658 1.00 97.69 196 PHE A O 1
ATOM 1589 N N . ALA A 1 197 ? 7.254 2.941 3.979 1.00 97.12 197 ALA A N 1
ATOM 1590 C CA . ALA A 1 197 ? 7.626 1.855 3.093 1.00 97.12 197 ALA A CA 1
ATOM 1591 C C . ALA A 1 197 ? 8.752 2.303 2.159 1.00 97.12 197 ALA A C 1
ATOM 1593 O O . ALA A 1 197 ? 8.638 3.360 1.538 1.00 97.12 197 ALA A O 1
ATOM 1594 N N . GLY A 1 198 ? 9.833 1.531 2.073 1.00 96.69 198 GLY A N 1
ATOM 1595 C CA . GLY A 1 198 ? 10.911 1.799 1.127 1.00 96.69 198 GLY A CA 1
ATOM 1596 C C . GLY A 1 198 ? 12.269 1.246 1.531 1.00 96.69 198 GLY A C 1
ATOM 1597 O O . GLY A 1 198 ? 12.398 0.516 2.515 1.00 96.69 198 GLY A O 1
ATOM 1598 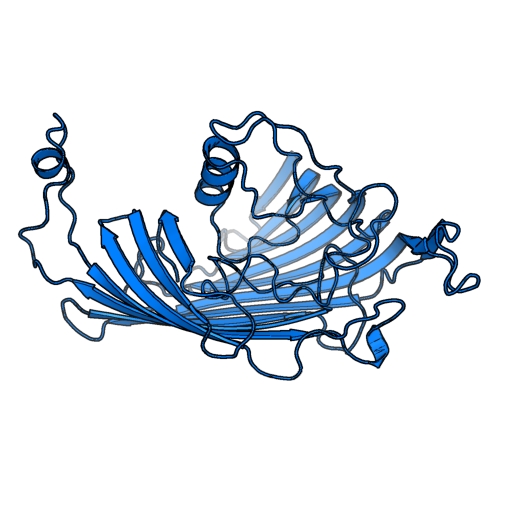N N . SER A 1 199 ? 13.301 1.616 0.770 1.00 95.25 199 SER A N 1
ATOM 1599 C CA . SER A 1 199 ? 14.687 1.252 1.089 1.00 95.25 199 SER A CA 1
ATOM 1600 C C . SER A 1 199 ? 15.179 2.017 2.329 1.00 95.25 199 SER A C 1
ATOM 1602 O O . SER A 1 199 ? 15.054 3.241 2.367 1.00 95.25 199 SER A O 1
ATOM 1604 N N . PRO A 1 200 ? 15.769 1.359 3.343 1.00 94.44 200 PRO A N 1
ATOM 1605 C CA . PRO A 1 200 ? 16.397 2.030 4.482 1.00 94.44 200 PRO A CA 1
ATOM 1606 C C . PRO A 1 200 ? 17.848 2.483 4.222 1.00 94.44 200 PRO A C 1
ATOM 1608 O O . PRO A 1 200 ? 18.402 3.198 5.050 1.00 94.44 200 PRO A O 1
ATOM 1611 N N . ASP A 1 201 ? 18.462 2.063 3.113 1.00 91.19 201 ASP A N 1
ATOM 1612 C CA . ASP A 1 201 ? 19.900 2.178 2.804 1.00 91.19 201 ASP A CA 1
ATOM 1613 C C . ASP A 1 201 ? 20.209 3.014 1.546 1.00 91.19 201 ASP A C 1
ATOM 1615 O O . ASP A 1 201 ? 21.300 2.928 0.992 1.00 91.19 201 ASP A O 1
ATOM 1619 N N . ASP A 1 202 ? 19.243 3.812 1.094 1.00 87.56 202 ASP A N 1
ATOM 1620 C CA . ASP A 1 202 ? 19.300 4.661 -0.110 1.00 87.56 202 ASP A CA 1
ATOM 1621 C C . ASP A 1 202 ? 19.464 3.859 -1.420 1.00 87.56 202 ASP A C 1
ATOM 1623 O O . ASP A 1 202 ? 19.735 4.419 -2.481 1.00 87.56 202 ASP A O 1
ATOM 1627 N N . GLY A 1 203 ? 19.276 2.537 -1.365 1.00 89.69 203 GLY A N 1
ATOM 1628 C CA . GLY A 1 203 ? 19.311 1.645 -2.517 1.00 89.69 203 GLY A CA 1
ATOM 1629 C C . GLY A 1 203 ? 18.076 1.774 -3.413 1.00 89.69 203 GLY A C 1
ATOM 1630 O O . GLY A 1 203 ? 16.949 1.951 -2.947 1.00 89.69 203 GLY A O 1
ATOM 1631 N N . ALA A 1 204 ? 18.279 1.634 -4.726 1.00 91.62 204 ALA A N 1
ATOM 1632 C CA . ALA A 1 204 ? 17.178 1.569 -5.683 1.00 91.62 204 ALA A CA 1
ATOM 1633 C C . ALA A 1 204 ? 16.371 0.280 -5.488 1.00 91.62 204 ALA A C 1
ATOM 1635 O O . ALA A 1 204 ? 16.945 -0.807 -5.388 1.00 91.62 204 ALA A O 1
ATOM 1636 N N . LEU A 1 205 ? 15.041 0.390 -5.488 1.00 95.00 205 LEU A N 1
ATOM 1637 C CA . LEU A 1 205 ? 14.170 -0.775 -5.390 1.00 95.00 205 LEU A CA 1
ATOM 1638 C C . LEU A 1 205 ? 13.764 -1.274 -6.782 1.00 95.00 205 LEU A C 1
ATOM 1640 O O . LEU A 1 205 ? 13.456 -0.462 -7.665 1.00 95.00 205 LEU A O 1
ATOM 1644 N N . PRO A 1 206 ? 13.697 -2.603 -6.993 1.00 94.88 206 PRO A N 1
ATOM 1645 C CA . PRO A 1 206 ? 13.070 -3.142 -8.192 1.00 94.88 206 PRO A CA 1
ATOM 1646 C C . PRO A 1 206 ? 11.591 -2.729 -8.233 1.00 94.88 206 PRO A C 1
ATOM 1648 O O . PRO A 1 206 ? 10.952 -2.580 -7.191 1.00 94.88 206 PRO A O 1
ATOM 1651 N N . ALA A 1 207 ? 11.022 -2.567 -9.431 1.00 93.62 207 ALA A N 1
ATOM 1652 C CA . ALA A 1 207 ? 9.672 -2.017 -9.616 1.00 93.62 207 ALA A CA 1
ATOM 1653 C C . ALA A 1 207 ? 8.587 -2.731 -8.786 1.00 93.62 207 ALA A C 1
ATOM 1655 O O . ALA A 1 207 ? 7.752 -2.080 -8.169 1.00 93.62 207 ALA A O 1
ATOM 1656 N N . GLN A 1 208 ? 8.660 -4.058 -8.651 1.00 95.44 208 GLN A N 1
ATOM 1657 C CA . GLN A 1 208 ? 7.760 -4.856 -7.807 1.00 95.44 208 GLN A CA 1
ATOM 1658 C C . GLN A 1 208 ? 7.892 -4.617 -6.284 1.00 95.44 208 GLN A C 1
ATOM 1660 O O . GLN A 1 208 ? 7.246 -5.317 -5.499 1.00 95.44 208 GLN A O 1
ATOM 1665 N N . ARG A 1 209 ? 8.765 -3.703 -5.846 1.00 96.31 209 ARG A N 1
ATOM 1666 C CA . ARG A 1 209 ? 8.963 -3.276 -4.449 1.00 96.31 209 ARG A CA 1
ATOM 1667 C C . ARG A 1 209 ? 8.885 -1.759 -4.265 1.00 96.31 209 ARG A C 1
ATOM 1669 O O . ARG A 1 209 ? 9.044 -1.305 -3.141 1.00 96.31 209 ARG A O 1
ATOM 1676 N N . GLN A 1 210 ? 8.641 -1.002 -5.331 1.00 95.81 210 GLN A N 1
ATOM 1677 C CA . GLN A 1 210 ? 8.424 0.442 -5.266 1.00 95.81 210 GLN A CA 1
ATOM 1678 C C . GLN A 1 210 ? 7.054 0.773 -4.647 1.00 95.81 210 GLN A C 1
ATOM 1680 O O . GLN A 1 210 ? 6.246 -0.118 -4.374 1.00 95.81 210 GLN A O 1
ATOM 1685 N N . HIS A 1 211 ? 6.810 2.064 -4.434 1.00 96.25 211 HIS A N 1
ATOM 1686 C CA . HIS A 1 211 ? 5.694 2.599 -3.665 1.00 96.25 211 HIS A CA 1
ATOM 1687 C C . HIS A 1 211 ? 5.028 3.781 -4.358 1.00 96.25 211 HIS A C 1
ATOM 1689 O O . HIS A 1 211 ? 5.694 4.590 -5.002 1.00 96.25 211 HIS A O 1
ATOM 1695 N N . VAL A 1 212 ? 3.720 3.921 -4.173 1.00 96.00 212 VAL A N 1
ATOM 1696 C CA . VAL A 1 212 ? 2.936 5.039 -4.718 1.00 96.00 212 VAL A CA 1
ATOM 1697 C C . VAL A 1 212 ? 1.962 5.583 -3.677 1.00 96.00 212 VAL A C 1
ATOM 1699 O O . VAL A 1 212 ? 1.417 4.839 -2.861 1.00 96.00 212 VAL A O 1
ATOM 1702 N N . LEU A 1 213 ? 1.704 6.889 -3.723 1.00 96.19 213 LEU A N 1
ATOM 1703 C CA . LEU A 1 213 ? 0.638 7.536 -2.951 1.00 96.19 213 LEU A CA 1
ATOM 1704 C C . LEU A 1 213 ? -0.359 8.232 -3.889 1.00 96.19 213 LEU A C 1
ATOM 1706 O O . LEU A 1 213 ? -0.090 8.439 -5.071 1.00 96.19 213 LEU A O 1
ATOM 1710 N N . GLY A 1 214 ? -1.520 8.590 -3.346 1.00 94.62 214 GLY A N 1
ATOM 1711 C CA . GLY A 1 214 ? -2.649 9.150 -4.089 1.00 94.62 214 GLY A CA 1
ATOM 1712 C C . GLY A 1 214 ? -3.807 8.159 -4.209 1.00 94.62 214 GLY A C 1
ATOM 1713 O O . GLY A 1 214 ? -3.604 6.950 -4.378 1.00 94.62 214 GLY A O 1
ATOM 1714 N N . GLY A 1 215 ? -5.031 8.668 -4.108 1.00 93.94 215 GLY A N 1
ATOM 1715 C CA . GLY A 1 215 ? -6.258 7.883 -4.148 1.00 93.94 215 GLY A CA 1
ATOM 1716 C C . GLY A 1 215 ? -6.742 7.376 -2.786 1.00 93.94 215 GLY A C 1
ATOM 1717 O O . GLY A 1 215 ? -6.165 7.601 -1.723 1.00 93.94 215 GLY A O 1
ATOM 1718 N N . GLU A 1 216 ? -7.848 6.645 -2.831 1.00 93.94 216 GLU A N 1
ATOM 1719 C CA . GLU A 1 216 ? -8.828 6.467 -1.756 1.00 93.94 216 GLU A CA 1
ATOM 1720 C C . GLU A 1 216 ? -8.322 5.722 -0.516 1.00 93.94 216 GLU A C 1
ATOM 1722 O O . GLU A 1 216 ? -8.956 5.765 0.542 1.00 93.94 216 GLU A O 1
ATOM 1727 N N . GLY A 1 217 ? -7.208 5.003 -0.632 1.00 92.38 217 GLY A N 1
ATOM 1728 C CA . GLY A 1 217 ? -6.598 4.273 0.477 1.00 92.38 217 GLY A CA 1
ATOM 1729 C C . GLY A 1 217 ? -5.319 4.904 1.034 1.00 92.38 217 GLY A C 1
ATOM 1730 O O . GLY A 1 217 ? -4.797 4.418 2.043 1.00 92.38 217 GLY A O 1
ATOM 1731 N N . THR A 1 218 ? -4.856 6.010 0.441 1.00 95.81 218 THR A N 1
ATOM 1732 C CA . THR A 1 218 ? -3.709 6.793 0.922 1.00 95.81 218 THR A CA 1
ATOM 1733 C C . THR A 1 218 ? -4.087 8.267 1.095 1.00 95.81 218 THR A C 1
ATOM 1735 O O . THR A 1 218 ? -4.435 8.665 2.206 1.00 95.81 218 THR A O 1
ATOM 1738 N N . LEU A 1 219 ? -4.063 9.045 0.014 1.00 96.31 219 LEU A N 1
ATOM 1739 C CA . LEU A 1 219 ? -4.397 10.467 -0.043 1.00 96.31 219 LEU A CA 1
ATOM 1740 C C . LEU A 1 219 ? -5.643 10.657 -0.932 1.00 96.31 219 LEU A C 1
ATOM 1742 O O . LEU A 1 219 ? -5.503 10.907 -2.134 1.00 96.31 219 LEU A O 1
ATOM 1746 N N . PRO A 1 220 ? -6.862 10.460 -0.387 1.00 96.06 220 PRO A N 1
ATOM 1747 C CA . PRO A 1 220 ? -8.106 10.483 -1.154 1.00 96.06 220 PRO A CA 1
ATOM 1748 C C . PRO A 1 220 ? -8.437 11.833 -1.796 1.00 96.06 220 PRO A C 1
ATOM 1750 O O . PRO A 1 220 ? -9.290 11.863 -2.677 1.00 96.06 220 PRO A O 1
ATOM 1753 N N . GLY A 1 221 ? -7.830 12.940 -1.361 1.00 96.12 221 GLY A N 1
ATOM 1754 C CA . GLY A 1 221 ? -8.009 14.254 -1.986 1.00 96.12 221 GLY A CA 1
ATOM 1755 C C . GLY A 1 221 ? -7.285 14.403 -3.326 1.00 96.12 221 GLY A C 1
ATOM 1756 O O . GLY A 1 221 ? -7.531 15.375 -4.031 1.00 96.12 221 GLY A O 1
ATOM 1757 N N . TYR A 1 222 ? -6.417 13.455 -3.678 1.00 95.50 222 TYR A N 1
ATOM 1758 C CA . TYR A 1 222 ? -5.654 13.444 -4.922 1.00 95.50 222 TYR A CA 1
ATOM 1759 C C . TYR A 1 222 ? -6.042 12.254 -5.791 1.00 95.50 222 TYR A C 1
ATOM 1761 O O . TYR A 1 222 ? -6.557 11.241 -5.302 1.00 95.50 222 TYR A O 1
ATOM 1769 N N . ASP A 1 223 ? -5.731 12.364 -7.080 1.00 93.19 223 ASP A N 1
ATOM 1770 C CA . ASP A 1 223 ? -5.933 11.283 -8.032 1.00 93.19 223 ASP A CA 1
ATOM 1771 C C . ASP A 1 223 ? -5.164 10.019 -7.641 1.00 93.19 223 ASP A C 1
ATOM 1773 O O . ASP A 1 223 ? -4.161 10.024 -6.914 1.00 93.19 223 ASP A O 1
ATOM 1777 N N . ARG A 1 224 ? -5.663 8.886 -8.133 1.00 91.56 224 ARG A N 1
ATOM 1778 C CA . ARG A 1 224 ? -5.023 7.593 -7.916 1.00 91.56 224 ARG A CA 1
ATOM 1779 C C . ARG A 1 224 ? -3.611 7.631 -8.502 1.00 91.56 224 ARG A C 1
ATOM 1781 O O . ARG A 1 224 ? -3.460 7.888 -9.690 1.00 91.56 224 ARG A O 1
ATOM 1788 N N . TRP A 1 225 ? -2.619 7.307 -7.672 1.00 92.81 225 TRP A N 1
ATOM 1789 C CA . TRP A 1 225 ? -1.196 7.337 -8.040 1.00 92.81 225 TRP A CA 1
ATOM 1790 C C . TRP A 1 225 ? -0.657 8.713 -8.429 1.00 92.81 225 TRP A C 1
ATOM 1792 O O . TRP A 1 225 ? 0.356 8.784 -9.112 1.00 92.81 225 TRP A O 1
ATOM 1802 N N . ALA A 1 226 ? -1.279 9.795 -7.951 1.00 93.31 226 ALA A N 1
ATOM 1803 C CA . ALA A 1 226 ? -0.781 11.154 -8.163 1.00 93.31 226 ALA A CA 1
ATOM 1804 C C . ALA A 1 226 ? 0.684 11.351 -7.725 1.00 93.31 226 ALA A C 1
ATOM 1806 O O . ALA A 1 226 ? 1.352 12.268 -8.192 1.00 93.31 226 ALA A O 1
ATOM 1807 N N . PHE A 1 227 ? 1.192 10.506 -6.820 1.00 94.88 227 PHE A N 1
ATOM 1808 C CA . PHE A 1 227 ? 2.571 10.549 -6.342 1.00 94.88 227 PHE A CA 1
ATOM 1809 C C . PHE A 1 227 ? 3.261 9.203 -6.577 1.00 94.88 227 PHE A C 1
ATOM 1811 O O . PHE A 1 227 ? 3.475 8.418 -5.648 1.00 94.88 227 PHE A O 1
ATOM 1818 N N . ASP A 1 228 ? 3.593 8.940 -7.838 1.00 94.62 228 ASP A N 1
ATOM 1819 C CA . ASP A 1 228 ? 4.280 7.734 -8.311 1.00 94.62 228 ASP A CA 1
ATOM 1820 C C . ASP A 1 228 ? 5.684 8.011 -8.875 1.00 94.62 228 ASP A C 1
ATOM 1822 O O . ASP A 1 228 ? 6.272 7.167 -9.548 1.00 94.62 228 ASP A O 1
ATOM 1826 N N . CYS A 1 229 ? 6.228 9.196 -8.595 1.00 94.75 229 CYS A N 1
ATOM 1827 C CA . CYS A 1 229 ? 7.517 9.640 -9.115 1.00 94.75 229 CYS A CA 1
ATOM 1828 C C . CYS A 1 229 ? 7.595 9.631 -10.652 1.00 94.75 229 CYS A C 1
ATOM 1830 O O . CYS A 1 229 ? 8.657 9.331 -11.189 1.00 94.75 229 CYS A O 1
ATOM 1832 N N . GLY A 1 230 ? 6.494 9.950 -11.343 1.00 92.12 230 GLY A N 1
ATOM 1833 C CA . GLY A 1 230 ? 6.443 10.133 -12.796 1.00 92.12 230 GLY A CA 1
ATOM 1834 C C . GLY A 1 230 ? 6.344 8.823 -13.576 1.00 92.12 230 GLY A C 1
ATOM 1835 O O . GLY A 1 230 ? 6.680 8.775 -14.763 1.00 92.12 230 GLY A O 1
ATOM 1836 N N . ALA A 1 231 ? 5.949 7.725 -12.925 1.00 92.44 231 ALA A N 1
ATOM 1837 C CA . ALA A 1 231 ? 5.900 6.409 -13.560 1.00 92.44 231 ALA A CA 1
ATOM 1838 C C . ALA A 1 231 ? 4.863 6.362 -14.686 1.00 92.44 231 ALA A C 1
ATOM 1840 O O . ALA A 1 231 ? 5.123 5.772 -15.737 1.00 92.44 231 ALA A O 1
ATOM 1841 N N . ARG A 1 232 ? 3.703 6.988 -14.470 1.00 92.00 232 ARG A N 1
ATOM 1842 C CA . ARG A 1 232 ? 2.576 6.997 -15.416 1.00 92.00 232 ARG A CA 1
ATOM 1843 C C . ARG A 1 232 ? 2.645 8.117 -16.455 1.00 92.00 232 ARG A C 1
ATOM 1845 O O . ARG A 1 232 ? 2.017 7.978 -17.500 1.00 92.00 232 ARG A O 1
ATOM 1852 N N . ASP A 1 233 ? 3.455 9.146 -16.216 1.00 90.31 233 ASP A N 1
ATOM 1853 C CA . ASP A 1 233 ? 3.723 10.225 -17.180 1.00 90.31 233 ASP A CA 1
ATOM 1854 C C . ASP A 1 233 ? 4.883 9.896 -18.135 1.00 90.31 233 ASP A C 1
ATOM 1856 O O . ASP A 1 233 ? 5.047 10.516 -19.189 1.00 90.31 233 ASP A O 1
ATOM 1860 N N . ALA A 1 234 ? 5.698 8.897 -17.787 1.00 87.25 234 ALA A N 1
ATOM 1861 C CA . ALA A 1 234 ? 6.777 8.420 -18.635 1.00 87.25 234 ALA A CA 1
ATOM 1862 C C . ALA A 1 234 ? 6.252 7.680 -19.878 1.00 87.25 234 ALA A C 1
ATOM 1864 O O . ALA A 1 234 ? 5.221 7.006 -19.850 1.00 87.25 234 ALA A O 1
ATOM 1865 N N . VAL A 1 235 ? 7.015 7.755 -20.974 1.00 85.94 235 VAL A N 1
ATOM 1866 C CA . VAL A 1 235 ? 6.669 7.068 -22.226 1.00 85.94 235 VAL A CA 1
ATOM 1867 C C . VAL A 1 235 ? 6.612 5.546 -21.987 1.00 85.94 235 VAL A C 1
ATOM 1869 O O . VAL A 1 235 ? 7.587 4.980 -21.478 1.00 85.94 235 VAL A O 1
ATOM 1872 N N . PRO A 1 236 ? 5.497 4.868 -22.325 1.00 89.06 236 PRO A N 1
ATOM 1873 C CA . PRO A 1 236 ? 5.359 3.433 -22.107 1.00 89.06 236 PRO A CA 1
ATOM 1874 C C . PRO A 1 236 ? 6.333 2.592 -22.935 1.00 89.06 236 PRO A C 1
ATOM 1876 O O . PRO A 1 236 ? 6.485 2.805 -24.135 1.00 89.06 236 PRO A O 1
ATOM 1879 N N . VAL A 1 237 ? 6.901 1.552 -22.325 1.00 86.25 237 VAL A N 1
ATOM 1880 C CA . VAL A 1 237 ? 7.810 0.598 -22.976 1.00 86.25 237 VAL A CA 1
ATOM 1881 C C . VAL A 1 237 ? 7.081 -0.728 -23.176 1.00 86.25 237 VAL A C 1
ATOM 1883 O O . VAL A 1 237 ? 6.730 -1.395 -22.202 1.00 86.25 237 VAL A O 1
ATOM 1886 N N . ASP A 1 238 ? 6.861 -1.125 -24.435 1.00 86.81 238 ASP A N 1
ATOM 1887 C CA . ASP A 1 238 ? 6.170 -2.378 -24.796 1.00 86.81 238 ASP A CA 1
ATOM 1888 C C . ASP A 1 238 ? 4.765 -2.495 -24.164 1.00 86.81 238 ASP A C 1
ATOM 1890 O O . ASP A 1 238 ? 4.383 -3.529 -23.628 1.00 86.81 238 ASP A O 1
ATOM 1894 N N . SER A 1 239 ? 4.000 -1.394 -24.171 1.00 88.44 239 SER A N 1
ATOM 1895 C CA . SER A 1 239 ? 2.670 -1.301 -23.536 1.00 88.44 239 SER A CA 1
ATOM 1896 C C . SER A 1 239 ? 2.661 -1.487 -22.007 1.00 88.44 239 SER A C 1
ATOM 1898 O O . SER A 1 239 ? 1.647 -1.884 -21.435 1.00 88.44 239 SER A O 1
ATOM 1900 N N . PHE A 1 240 ? 3.756 -1.143 -21.329 1.00 92.44 240 PHE A N 1
ATOM 1901 C CA . PHE A 1 240 ? 3.831 -1.047 -19.868 1.00 92.44 240 PHE A CA 1
ATOM 1902 C C . PHE A 1 240 ? 4.336 0.329 -19.436 1.00 92.44 240 PHE A C 1
ATOM 1904 O O . PHE A 1 240 ? 5.124 0.949 -20.153 1.00 92.44 240 PHE A O 1
ATOM 1911 N N . THR A 1 241 ? 3.962 0.785 -18.238 1.00 92.31 241 THR A N 1
ATOM 1912 C CA . THR A 1 241 ? 4.712 1.885 -17.613 1.00 92.31 241 THR A CA 1
ATOM 1913 C C . THR A 1 241 ? 6.125 1.384 -17.279 1.00 92.31 241 THR A C 1
ATOM 1915 O O . THR A 1 241 ? 6.286 0.224 -16.893 1.00 92.31 241 THR A O 1
ATOM 1918 N N . PRO A 1 242 ? 7.182 2.193 -17.451 1.00 89.44 242 PRO A N 1
ATOM 1919 C CA . PRO A 1 242 ? 8.566 1.707 -17.366 1.00 89.44 242 PRO A CA 1
ATOM 1920 C C . PRO A 1 242 ? 8.994 1.251 -15.960 1.00 89.44 242 PRO A C 1
ATOM 1922 O O . PRO A 1 242 ? 9.970 0.519 -15.816 1.00 89.44 242 PRO A O 1
ATOM 1925 N N . TYR A 1 243 ? 8.284 1.694 -14.925 1.00 92.00 243 TYR A N 1
ATOM 1926 C CA . TYR A 1 243 ? 8.448 1.300 -13.526 1.00 92.00 243 TYR A CA 1
ATOM 1927 C C . TYR A 1 243 ? 7.107 1.486 -12.795 1.00 92.00 243 TYR A C 1
ATOM 1929 O O . TYR A 1 243 ? 6.105 1.846 -13.422 1.00 92.00 243 TYR A O 1
ATOM 1937 N N . TYR A 1 244 ? 7.060 1.193 -11.492 1.00 94.50 244 TYR A N 1
ATOM 1938 C CA . TYR A 1 244 ? 5.823 1.263 -10.706 1.00 94.50 244 TYR A CA 1
ATOM 1939 C C . TYR A 1 244 ? 5.666 2.580 -9.944 1.00 94.50 244 TYR A C 1
ATOM 1941 O O . TYR A 1 244 ? 4.570 3.150 -9.942 1.00 94.50 244 TYR A O 1
ATOM 1949 N N . GLY A 1 245 ? 6.737 3.039 -9.289 1.00 95.19 245 GLY A N 1
ATOM 1950 C CA . GLY A 1 245 ? 6.656 4.163 -8.371 1.00 95.19 245 GLY A CA 1
ATOM 1951 C C . GLY A 1 245 ? 7.989 4.641 -7.790 1.00 95.19 245 GLY A C 1
ATOM 1952 O O . GLY A 1 245 ? 9.073 4.460 -8.349 1.00 95.19 245 GLY A O 1
ATOM 1953 N N . CYS A 1 246 ? 7.881 5.221 -6.603 1.00 95.88 246 CYS A N 1
ATOM 1954 C CA . CYS A 1 246 ? 8.967 5.747 -5.793 1.00 95.88 246 CYS A CA 1
ATOM 1955 C C . CYS A 1 246 ? 9.688 4.655 -4.979 1.00 95.88 246 CYS A C 1
ATOM 1957 O O . CYS A 1 246 ? 9.113 3.610 -4.680 1.00 95.88 246 CYS A O 1
ATOM 1959 N N . ASP A 1 247 ? 10.928 4.904 -4.548 1.00 95.94 247 ASP A N 1
ATOM 1960 C CA . ASP A 1 247 ? 11.670 3.960 -3.688 1.00 95.94 247 ASP A CA 1
ATOM 1961 C C . ASP A 1 247 ? 11.294 4.096 -2.206 1.00 95.94 247 ASP A C 1
ATOM 1963 O O . ASP A 1 247 ? 11.560 3.193 -1.410 1.00 95.94 247 ASP A O 1
ATOM 1967 N N . ARG A 1 248 ? 10.699 5.231 -1.822 1.00 96.38 248 ARG A N 1
ATOM 1968 C CA . ARG A 1 248 ? 10.301 5.547 -0.450 1.00 96.38 248 ARG A CA 1
ATOM 1969 C C . ARG A 1 248 ? 8.953 6.232 -0.402 1.00 96.38 248 ARG A C 1
ATOM 1971 O O . ARG A 1 248 ? 8.612 7.038 -1.264 1.00 96.38 248 ARG A O 1
ATOM 1978 N N . SER A 1 249 ? 8.216 5.950 0.661 1.00 97.38 249 SER A N 1
ATOM 1979 C CA . SER A 1 249 ? 6.986 6.640 1.004 1.00 97.38 249 SER A CA 1
ATOM 1980 C C . SER A 1 249 ? 6.798 6.736 2.515 1.00 97.38 249 SER A C 1
ATOM 1982 O O . SER A 1 249 ? 7.184 5.849 3.283 1.00 97.38 249 SER A O 1
ATOM 1984 N N . VAL A 1 250 ? 6.179 7.833 2.936 1.00 97.94 250 VAL A N 1
ATOM 1985 C CA . VAL A 1 250 ? 5.634 8.023 4.279 1.00 97.94 250 VAL A CA 1
ATOM 1986 C C . VAL A 1 250 ? 4.190 8.480 4.169 1.00 97.94 250 VAL A C 1
ATOM 1988 O O . VAL A 1 250 ? 3.839 9.265 3.289 1.00 97.94 250 VAL A O 1
ATOM 1991 N N . LEU A 1 251 ? 3.356 8.001 5.083 1.00 98.38 251 LEU A N 1
ATOM 1992 C CA . LEU A 1 251 ? 1.940 8.325 5.150 1.00 98.38 251 LEU A CA 1
ATOM 1993 C C . LEU A 1 251 ? 1.518 8.473 6.611 1.00 98.38 251 LEU A C 1
ATOM 1995 O O . LEU A 1 251 ? 1.837 7.645 7.461 1.00 98.38 251 LEU A O 1
ATOM 1999 N N . PHE A 1 252 ? 0.748 9.508 6.890 1.00 98.56 252 PHE A N 1
ATOM 2000 C CA . PHE A 1 252 ? 0.064 9.732 8.146 1.00 98.56 252 PHE A CA 1
ATOM 2001 C C . PHE A 1 252 ? -1.417 9.954 7.866 1.00 98.56 252 PHE A C 1
ATOM 2003 O O . PHE A 1 252 ? -1.776 10.682 6.948 1.00 98.56 252 PHE A O 1
ATOM 2010 N N . GLN A 1 253 ? -2.277 9.328 8.660 1.00 98.62 253 GLN A N 1
ATOM 2011 C CA . GLN A 1 253 ? -3.723 9.440 8.529 1.00 98.62 253 GLN A CA 1
ATOM 2012 C C . GLN A 1 253 ? -4.344 9.573 9.915 1.00 98.62 253 GLN A C 1
ATOM 2014 O O . GLN A 1 253 ? -3.998 8.833 10.842 1.00 98.62 253 GLN A O 1
ATOM 2019 N N . ALA A 1 254 ? -5.286 10.497 10.053 1.00 98.62 254 ALA A N 1
ATOM 2020 C CA . ALA A 1 254 ? -6.065 10.698 11.263 1.00 98.62 254 ALA A CA 1
ATOM 2021 C C . ALA A 1 254 ? -7.556 10.661 10.933 1.00 98.62 254 ALA A C 1
ATOM 2023 O O . ALA A 1 254 ? -8.004 11.292 9.980 1.00 98.62 254 ALA A O 1
ATOM 2024 N N . GLU A 1 255 ? -8.337 9.946 11.738 1.00 98.38 255 GLU A N 1
ATOM 2025 C CA . GLU A 1 255 ? -9.781 9.818 11.567 1.00 98.38 255 GLU A CA 1
ATOM 2026 C C . GLU A 1 255 ? -10.501 9.990 12.906 1.00 98.38 255 GLU A C 1
ATOM 2028 O O . GLU A 1 255 ? -10.225 9.293 13.881 1.00 98.38 255 GLU A O 1
ATOM 2033 N N . TYR A 1 256 ? -11.477 10.889 12.944 1.00 97.81 256 TYR A N 1
ATOM 2034 C CA . TYR A 1 256 ? -12.440 11.025 14.026 1.00 97.81 256 TYR A CA 1
ATOM 2035 C C . TYR A 1 256 ? -13.808 10.520 13.568 1.00 97.81 256 TYR A C 1
ATOM 2037 O O . TYR A 1 256 ? -14.301 10.916 12.513 1.00 97.81 256 TYR A O 1
ATOM 2045 N N . ARG A 1 257 ? -14.446 9.672 14.381 1.00 95.56 257 ARG A N 1
ATOM 2046 C CA . ARG A 1 257 ? -15.798 9.152 14.127 1.00 95.56 257 ARG A CA 1
ATOM 2047 C C . ARG A 1 257 ? -16.717 9.459 15.295 1.00 95.56 257 ARG A C 1
ATOM 2049 O O . ARG A 1 257 ? -16.341 9.222 16.445 1.00 95.56 257 ARG A O 1
ATOM 2056 N N . HIS A 1 258 ? -17.929 9.918 14.994 1.00 94.50 258 HIS A N 1
ATOM 2057 C CA . HIS A 1 258 ? -18.967 10.211 15.979 1.00 94.50 258 HIS A CA 1
ATOM 2058 C C . HIS A 1 258 ? -20.322 9.616 15.581 1.00 94.50 258 HIS A C 1
ATOM 2060 O O . HIS A 1 258 ? -20.872 9.969 14.540 1.00 94.50 258 HIS A O 1
ATOM 2066 N N . ALA A 1 259 ? -20.885 8.751 16.425 1.00 90.94 259 ALA A N 1
ATOM 2067 C CA . ALA A 1 259 ? -22.218 8.176 16.246 1.00 90.94 259 ALA A CA 1
ATOM 2068 C C . ALA A 1 259 ? -23.295 9.094 16.850 1.00 90.94 259 ALA A C 1
ATOM 2070 O O . ALA A 1 259 ? -23.275 9.352 18.052 1.00 90.94 259 ALA A O 1
ATOM 2071 N N . PHE A 1 260 ? -24.262 9.553 16.050 1.00 80.12 260 PHE A N 1
ATOM 2072 C CA . PHE A 1 260 ? -25.202 10.611 16.466 1.00 80.12 260 PHE A CA 1
ATOM 2073 C C . PHE A 1 260 ? -26.669 10.167 16.659 1.00 80.12 260 PHE A C 1
ATOM 2075 O O . PHE A 1 260 ? -27.511 11.008 16.959 1.00 80.12 260 PHE A O 1
ATOM 2082 N N . LEU A 1 261 ? -26.994 8.865 16.563 1.00 70.00 261 LEU A N 1
ATOM 2083 C CA . LEU A 1 261 ? -28.368 8.334 16.762 1.00 70.00 261 LEU A CA 1
ATOM 2084 C C . LEU A 1 261 ? -28.528 7.275 17.876 1.00 70.00 261 LEU A C 1
ATOM 2086 O O . LEU A 1 261 ? -29.582 6.645 17.996 1.00 70.00 261 LEU A O 1
ATOM 2090 N N . GLY A 1 262 ? -27.519 7.086 18.732 1.00 61.59 262 GLY A N 1
ATOM 2091 C CA . GLY A 1 262 ? -27.628 6.195 19.896 1.00 61.59 262 GLY A CA 1
ATOM 2092 C C . GLY A 1 262 ? -28.019 4.752 19.533 1.00 61.59 262 GLY A C 1
ATOM 2093 O O . GLY A 1 262 ? -27.494 4.189 18.581 1.00 61.59 262 GLY A O 1
ATOM 2094 N N . SER A 1 263 ? -28.913 4.126 20.303 1.00 55.47 263 SER A N 1
ATOM 2095 C CA . SER A 1 263 ? -29.405 2.754 20.067 1.00 55.47 263 SER A CA 1
ATOM 2096 C C . SER A 1 263 ? -30.591 2.661 19.097 1.00 55.47 263 SER A C 1
ATOM 2098 O O . SER A 1 263 ? -31.051 1.556 18.825 1.00 55.47 263 SER A O 1
ATOM 2100 N N . GLY A 1 264 ? -31.114 3.794 18.610 1.00 57.84 264 GLY A N 1
ATOM 2101 C CA . GLY A 1 264 ? -32.298 3.824 17.745 1.00 57.84 264 GLY A CA 1
ATOM 2102 C C . GLY A 1 264 ? -32.018 3.387 16.307 1.00 57.84 264 GLY A C 1
ATOM 2103 O O . GLY A 1 264 ? -32.898 2.810 15.675 1.00 57.84 264 GLY A O 1
ATOM 2104 N N . GLY A 1 265 ? -30.790 3.619 15.826 1.00 61.97 265 GLY A N 1
ATOM 2105 C CA . GLY A 1 265 ? -30.344 3.300 14.470 1.00 61.97 265 GLY A CA 1
ATOM 2106 C C . GLY A 1 265 ? -31.187 3.918 13.343 1.00 61.97 265 GLY A C 1
ATOM 2107 O O . GLY A 1 265 ? -32.210 4.564 13.552 1.00 61.97 265 GLY A O 1
ATOM 2108 N N . LEU A 1 266 ? -30.729 3.734 12.109 1.00 65.19 266 LEU A N 1
ATOM 2109 C CA . LEU A 1 266 ? -31.456 4.008 10.873 1.00 65.19 266 LEU A CA 1
ATOM 2110 C C . LEU A 1 266 ? -31.760 2.681 10.196 1.00 65.19 266 LEU A C 1
ATOM 2112 O O . LEU A 1 266 ? -30.833 1.943 9.864 1.00 65.19 266 LEU A O 1
ATOM 2116 N N . GLY A 1 267 ? -33.040 2.403 9.967 1.00 66.19 267 GLY A N 1
ATOM 2117 C CA . GLY A 1 267 ? -33.477 1.279 9.148 1.00 66.19 267 GLY A CA 1
ATOM 2118 C C . GLY A 1 267 ? -33.345 1.600 7.660 1.00 66.19 267 GLY A C 1
ATOM 2119 O O . GLY A 1 267 ? -34.196 2.295 7.096 1.00 66.19 267 GLY A O 1
ATOM 2120 N N . LEU A 1 268 ? -32.269 1.127 7.022 1.00 65.75 268 LEU A N 1
ATOM 2121 C CA . LEU A 1 268 ? -32.013 1.364 5.595 1.00 65.75 268 LEU A CA 1
ATOM 2122 C C . LEU A 1 268 ? -33.093 0.760 4.692 1.00 65.75 268 LEU A C 1
ATOM 2124 O O . LEU A 1 268 ? -33.399 1.336 3.652 1.00 65.75 268 LEU A O 1
ATOM 2128 N N . GLY A 1 269 ? -33.701 -0.356 5.100 1.00 62.84 269 GLY A N 1
ATOM 2129 C CA . GLY A 1 269 ? -34.780 -0.985 4.340 1.00 62.84 269 GLY A CA 1
ATOM 2130 C C . GLY A 1 269 ? -36.005 -0.107 4.274 1.00 62.84 269 GLY A C 1
ATOM 2131 O O . GLY A 1 269 ? -36.535 0.173 3.205 1.00 62.84 269 GLY A O 1
ATOM 2132 N N . ARG A 1 270 ? -36.394 0.422 5.434 1.00 68.44 270 ARG A N 1
ATOM 2133 C CA . ARG A 1 270 ? -37.519 1.349 5.544 1.00 68.44 270 ARG A CA 1
ATOM 2134 C C . ARG A 1 270 ? -37.278 2.648 4.779 1.00 68.44 270 ARG A C 1
ATOM 2136 O O . ARG A 1 270 ? -38.211 3.171 4.182 1.00 68.44 270 ARG A O 1
ATOM 2143 N N . LEU A 1 271 ? -36.047 3.162 4.799 1.00 70.81 271 LEU A N 1
ATOM 2144 C CA . LEU A 1 271 ? -35.680 4.379 4.073 1.00 70.81 271 LEU A CA 1
ATOM 2145 C C . LEU A 1 271 ? -35.735 4.182 2.550 1.00 70.81 271 LEU A C 1
ATOM 2147 O O . LEU A 1 271 ? -36.187 5.074 1.840 1.00 70.81 271 LEU A O 1
ATOM 2151 N N . LEU A 1 272 ? -35.275 3.027 2.060 1.00 75.69 272 LEU A N 1
ATOM 2152 C CA . LEU A 1 272 ? -35.180 2.714 0.630 1.00 75.69 272 LEU A CA 1
ATOM 2153 C C . LEU A 1 272 ? -36.406 1.964 0.078 1.00 75.69 272 LEU A C 1
ATOM 2155 O O . LEU A 1 272 ? -36.428 1.631 -1.103 1.00 75.69 272 LEU A O 1
ATOM 2159 N N . GLY A 1 273 ? -37.418 1.691 0.909 1.00 72.75 273 GLY A N 1
ATOM 2160 C CA . GLY A 1 273 ? -38.616 0.942 0.515 1.00 72.75 273 GLY A CA 1
ATOM 2161 C C . GLY A 1 273 ? -38.350 -0.533 0.188 1.00 72.75 273 GLY A C 1
ATOM 2162 O O . GLY A 1 273 ? -39.035 -1.100 -0.657 1.00 72.75 273 GLY A O 1
ATOM 2163 N N . LEU A 1 274 ? -37.339 -1.140 0.814 1.00 77.00 274 LEU A N 1
ATOM 2164 C CA . LEU A 1 274 ? -36.934 -2.530 0.600 1.00 77.00 274 LEU A CA 1
ATOM 2165 C C . LEU A 1 274 ? -37.524 -3.445 1.684 1.00 77.00 274 LEU A C 1
ATOM 2167 O O . LEU A 1 274 ? -37.605 -3.063 2.852 1.00 77.00 274 LEU A O 1
ATOM 2171 N N . ASP A 1 275 ? -37.850 -4.686 1.314 1.00 73.19 275 ASP A N 1
ATOM 2172 C CA . ASP A 1 275 ? -38.448 -5.698 2.208 1.00 73.19 275 ASP A CA 1
ATOM 2173 C C . ASP A 1 275 ? -37.490 -6.239 3.293 1.00 73.19 275 ASP A C 1
ATOM 2175 O O . ASP A 1 275 ? -37.872 -7.075 4.113 1.00 73.19 275 ASP A O 1
ATOM 2179 N N . PHE A 1 276 ? -36.237 -5.775 3.326 1.00 60.69 276 PHE A N 1
ATOM 2180 C CA . PHE A 1 276 ? -35.252 -6.120 4.351 1.00 60.69 276 PHE A CA 1
ATOM 2181 C C . PHE A 1 276 ? -34.768 -4.858 5.062 1.00 60.69 276 PHE A C 1
ATOM 2183 O O . PHE A 1 276 ? -34.343 -3.915 4.405 1.00 60.69 276 PHE A O 1
ATOM 2190 N N . ASP A 1 277 ? -34.785 -4.841 6.399 1.00 62.44 277 ASP A N 1
ATOM 2191 C CA . ASP A 1 277 ? -34.352 -3.681 7.184 1.00 62.44 277 ASP A CA 1
ATOM 2192 C C . ASP A 1 277 ? -32.974 -3.907 7.817 1.00 62.44 277 ASP A C 1
ATOM 2194 O O . ASP A 1 277 ? -32.795 -4.792 8.655 1.00 62.44 277 ASP A O 1
ATOM 2198 N N . LEU A 1 278 ? -31.986 -3.100 7.416 1.00 63.91 278 LEU A N 1
ATOM 2199 C CA . LEU A 1 278 ? -30.661 -3.080 8.033 1.00 63.91 278 LEU A CA 1
ATOM 2200 C C . LEU A 1 278 ? -30.571 -1.867 8.959 1.00 63.91 278 LEU A C 1
ATOM 2202 O O . LEU A 1 278 ? -30.383 -0.741 8.496 1.00 63.91 278 LEU A O 1
ATOM 2206 N N . VAL A 1 279 ? -30.700 -2.102 10.266 1.00 62.19 279 VAL A N 1
ATOM 2207 C CA . VAL A 1 279 ? -30.524 -1.057 11.280 1.00 62.19 279 VAL A CA 1
ATOM 2208 C C . VAL A 1 279 ? -29.037 -0.734 11.400 1.00 62.19 279 VAL A C 1
ATOM 2210 O O . VAL A 1 279 ? -28.240 -1.569 11.829 1.00 62.19 279 VAL A O 1
ATOM 2213 N N . THR A 1 280 ? -28.650 0.479 11.016 1.00 71.94 280 THR A N 1
ATOM 2214 C CA . THR A 1 280 ? -27.267 0.964 11.120 1.00 71.94 280 THR A CA 1
ATOM 2215 C C . THR A 1 280 ? -27.197 2.184 12.022 1.00 71.94 280 THR A C 1
ATOM 2217 O O . THR A 1 280 ? -28.089 3.025 12.002 1.00 71.94 280 THR A O 1
ATOM 2220 N N . ASN A 1 281 ? -26.135 2.313 12.812 1.00 81.56 281 ASN A N 1
ATOM 2221 C CA . ASN A 1 281 ? -25.863 3.565 13.506 1.00 81.56 281 ASN A CA 1
ATOM 2222 C C . ASN A 1 281 ? -25.036 4.452 12.577 1.00 81.56 281 ASN A C 1
ATOM 2224 O O . ASN A 1 281 ? -23.890 4.091 12.300 1.00 81.56 281 ASN A O 1
ATOM 2228 N N . PRO A 1 282 ? -25.593 5.565 12.069 1.00 88.62 282 PRO A N 1
ATOM 2229 C CA . PRO A 1 282 ? -24.827 6.472 11.245 1.00 88.62 282 PRO A CA 1
ATOM 2230 C C . PRO A 1 282 ? -23.735 7.127 12.078 1.00 88.62 282 PRO A C 1
ATOM 2232 O O . PRO A 1 282 ? -23.944 7.524 13.231 1.00 88.62 282 PRO A O 1
ATOM 2235 N N . GLU A 1 283 ? -22.575 7.263 11.460 1.00 92.19 283 GLU A N 1
ATOM 2236 C CA . GLU A 1 283 ? -21.440 7.941 12.050 1.00 92.19 283 GLU A CA 1
ATOM 2237 C C . GLU A 1 283 ? -20.946 9.037 11.119 1.00 92.19 283 GLU A C 1
ATOM 2239 O O . GLU A 1 283 ? -20.739 8.813 9.926 1.00 92.19 283 GLU A O 1
ATOM 2244 N N . LEU A 1 284 ? -20.737 10.219 11.689 1.00 95.12 284 LEU A N 1
ATOM 2245 C CA . LEU A 1 284 ? -20.012 11.290 11.033 1.00 95.12 284 LEU A CA 1
ATOM 2246 C C . LEU A 1 284 ? -18.529 10.954 11.112 1.00 95.12 284 LEU A C 1
ATOM 2248 O O . LEU A 1 284 ? -18.031 10.611 12.188 1.00 95.12 284 LEU A O 1
ATOM 2252 N N . VAL A 1 285 ? -17.840 11.080 9.988 1.00 97.12 285 VAL A N 1
ATOM 2253 C CA . VAL A 1 285 ? -16.403 10.872 9.868 1.00 97.12 285 VAL A CA 1
ATOM 2254 C C . VAL A 1 285 ? -15.753 12.189 9.472 1.00 97.12 285 VAL A C 1
ATOM 2256 O O . VAL A 1 285 ? -16.230 12.868 8.567 1.00 97.12 285 VAL A O 1
ATOM 2259 N N . VAL A 1 286 ? -14.670 12.548 10.149 1.00 98.31 286 VAL A N 1
ATOM 2260 C CA . VAL A 1 286 ? -13.790 13.664 9.789 1.00 98.31 286 VAL A CA 1
ATOM 2261 C C . VAL A 1 286 ? -12.382 13.107 9.727 1.00 98.31 286 VAL A C 1
ATOM 2263 O O . VAL A 1 286 ? -11.972 12.405 10.653 1.00 98.31 286 VAL A O 1
ATOM 2266 N N . PHE A 1 287 ? -11.644 13.390 8.664 1.00 98.56 287 PHE A N 1
ATOM 2267 C CA . PHE A 1 287 ? -10.293 12.867 8.505 1.00 98.56 287 PHE A CA 1
ATOM 2268 C C . PHE A 1 287 ? -9.348 13.895 7.892 1.00 98.56 287 PHE A C 1
ATOM 2270 O O . PHE A 1 287 ? -9.780 14.859 7.258 1.00 98.56 287 PHE A O 1
ATOM 2277 N N . ALA A 1 288 ? -8.059 13.674 8.121 1.00 98.50 288 ALA A N 1
ATOM 2278 C CA . ALA A 1 288 ? -6.969 14.402 7.494 1.00 98.50 288 ALA A CA 1
ATOM 2279 C C . ALA A 1 288 ? -5.816 13.437 7.246 1.00 98.50 288 ALA A C 1
ATOM 2281 O O . ALA A 1 288 ? -5.495 12.615 8.114 1.00 98.50 288 ALA A O 1
ATOM 2282 N N . ASP A 1 289 ? -5.196 13.558 6.082 1.00 98.25 289 ASP A N 1
ATOM 2283 C CA . ASP A 1 289 ? -4.115 12.689 5.654 1.00 98.25 289 ASP A CA 1
ATOM 2284 C C . ASP A 1 289 ? -2.943 13.518 5.154 1.00 98.25 289 ASP A C 1
ATOM 2286 O O . ASP A 1 289 ? -3.102 14.632 4.657 1.00 98.25 289 ASP A O 1
ATOM 2290 N N . ALA A 1 290 ? -1.744 12.980 5.325 1.00 98.12 290 ALA A N 1
ATOM 2291 C CA . ALA A 1 290 ? -0.527 13.617 4.880 1.00 98.12 290 ALA A CA 1
ATOM 2292 C C . ALA A 1 290 ? 0.476 12.568 4.411 1.00 98.12 290 ALA A C 1
ATOM 2294 O O . ALA A 1 290 ? 0.697 11.574 5.099 1.00 98.12 290 ALA A O 1
ATOM 2295 N N . GLY A 1 291 ? 1.107 12.770 3.263 1.00 97.56 291 GLY A N 1
ATOM 2296 C CA . GLY A 1 291 ? 2.022 11.787 2.705 1.00 97.56 291 GLY A CA 1
ATOM 2297 C C . GLY A 1 291 ? 3.065 12.387 1.782 1.00 97.56 291 GLY A C 1
ATOM 2298 O O . GLY A 1 291 ? 2.935 13.507 1.294 1.00 97.56 291 GLY A O 1
ATOM 2299 N N . ARG A 1 292 ? 4.142 11.637 1.583 1.00 96.81 292 ARG A N 1
ATOM 2300 C CA . ARG A 1 292 ? 5.233 11.982 0.674 1.00 96.81 292 ARG A CA 1
ATOM 2301 C C . ARG A 1 292 ? 5.807 10.700 0.098 1.00 96.81 292 ARG A C 1
ATOM 2303 O O . ARG A 1 292 ? 6.049 9.760 0.853 1.00 96.81 292 ARG A O 1
ATOM 2310 N N . ALA A 1 293 ? 6.051 10.682 -1.205 1.00 96.38 293 ALA A N 1
ATOM 2311 C CA . ALA A 1 293 ? 6.736 9.596 -1.890 1.00 96.38 293 ALA A CA 1
ATOM 2312 C C . ALA A 1 293 ? 7.869 10.174 -2.742 1.00 96.38 293 ALA A C 1
ATOM 2314 O O . ALA A 1 293 ? 7.694 11.226 -3.363 1.00 96.38 293 ALA A O 1
ATOM 2315 N N . TRP A 1 294 ? 9.042 9.541 -2.697 1.00 96.00 294 TRP A N 1
ATOM 2316 C CA . TRP A 1 294 ? 10.236 10.056 -3.359 1.00 96.00 294 TRP A CA 1
ATOM 2317 C C . TRP A 1 294 ? 11.266 8.972 -3.694 1.00 96.00 294 TRP A C 1
ATOM 2319 O O . TRP A 1 294 ? 11.197 7.828 -3.234 1.00 96.00 294 TRP A O 1
ATOM 2329 N N . ILE A 1 295 ? 12.234 9.364 -4.515 1.00 94.50 295 ILE A N 1
ATOM 2330 C CA . ILE A 1 295 ? 13.415 8.593 -4.900 1.00 94.50 295 ILE A CA 1
ATOM 2331 C C . ILE A 1 295 ? 14.648 9.384 -4.453 1.00 94.50 295 ILE A C 1
ATOM 2333 O O . ILE A 1 295 ? 14.675 10.609 -4.590 1.00 94.50 295 ILE A O 1
ATOM 2337 N N . GLU A 1 296 ? 15.660 8.705 -3.916 1.00 91.50 296 GLU A N 1
ATOM 2338 C CA . GLU A 1 296 ? 16.922 9.362 -3.568 1.00 91.50 296 GLU A CA 1
ATOM 2339 C C . GLU A 1 296 ? 17.722 9.705 -4.827 1.00 91.50 296 GLU A C 1
ATOM 2341 O O . GLU A 1 296 ? 17.666 9.011 -5.847 1.00 91.50 296 GLU A O 1
ATOM 2346 N N . ALA A 1 297 ? 18.490 10.793 -4.780 1.00 85.31 297 ALA A N 1
ATOM 2347 C CA . ALA A 1 297 ? 19.235 11.257 -5.950 1.00 85.31 297 ALA A CA 1
ATOM 2348 C C . ALA A 1 297 ? 20.240 10.200 -6.444 1.00 85.31 297 ALA A C 1
ATOM 2350 O O . ALA A 1 297 ? 20.434 10.029 -7.651 1.00 85.31 297 ALA A O 1
ATOM 2351 N N . GLU A 1 298 ? 20.831 9.466 -5.506 1.00 84.62 298 GLU A N 1
ATOM 2352 C CA . GLU A 1 298 ? 21.760 8.362 -5.711 1.00 84.62 298 GLU A CA 1
ATOM 2353 C C . GLU A 1 298 ? 21.067 7.128 -6.307 1.00 84.62 298 GLU A C 1
ATOM 2355 O O . GLU A 1 298 ? 21.679 6.400 -7.091 1.00 84.62 298 GLU A O 1
ATOM 2360 N N . SER A 1 299 ? 19.781 6.918 -5.999 1.00 84.25 299 SER A N 1
ATOM 2361 C CA . SER A 1 299 ? 19.005 5.762 -6.455 1.00 84.25 299 SER A CA 1
ATOM 2362 C C . SER A 1 299 ? 18.229 6.013 -7.750 1.00 84.25 299 SER A C 1
ATOM 2364 O O . SER A 1 299 ? 17.710 5.068 -8.345 1.00 84.25 299 SER A O 1
ATOM 2366 N N . ARG A 1 300 ? 18.178 7.255 -8.256 1.00 81.88 300 ARG A N 1
ATOM 2367 C CA . ARG A 1 300 ? 17.331 7.649 -9.402 1.00 81.88 300 ARG A CA 1
ATOM 2368 C C . ARG A 1 300 ? 17.470 6.768 -10.646 1.00 81.88 300 ARG A C 1
ATOM 2370 O O . ARG A 1 300 ? 16.479 6.494 -11.323 1.00 81.88 300 ARG A O 1
ATOM 2377 N N . GLY A 1 301 ? 18.678 6.291 -10.946 1.00 79.69 301 GLY A N 1
ATOM 2378 C CA . GLY A 1 301 ? 18.953 5.539 -12.170 1.00 79.69 301 GLY A CA 1
ATOM 2379 C C . GLY A 1 301 ? 18.575 6.343 -13.422 1.00 79.69 301 GLY A C 1
ATOM 2380 O O . GLY A 1 301 ? 19.075 7.447 -13.627 1.00 79.69 301 GLY A O 1
ATOM 2381 N N . THR A 1 302 ? 17.692 5.789 -14.255 1.00 72.38 302 THR A N 1
ATOM 2382 C CA . THR A 1 302 ? 17.166 6.431 -15.477 1.00 72.38 302 THR A CA 1
ATOM 2383 C C . THR A 1 302 ? 15.856 7.197 -15.257 1.00 72.38 302 THR A C 1
ATOM 2385 O O . THR A 1 302 ? 15.290 7.708 -16.221 1.00 72.38 302 THR A O 1
ATOM 2388 N N . ARG A 1 303 ? 15.348 7.267 -14.019 1.00 81.88 303 ARG A N 1
ATOM 2389 C CA . ARG A 1 303 ? 14.083 7.940 -13.691 1.00 81.88 303 ARG A CA 1
ATOM 2390 C C . ARG A 1 303 ? 14.278 9.456 -13.686 1.00 81.88 303 ARG A C 1
ATOM 2392 O O . ARG A 1 303 ? 15.278 9.958 -13.170 1.00 81.88 303 ARG A O 1
ATOM 2399 N N . VAL A 1 304 ? 13.336 10.165 -14.307 1.00 74.00 304 VAL A N 1
ATOM 2400 C CA . VAL A 1 304 ? 13.425 11.617 -14.535 1.00 74.00 304 VAL A CA 1
ATOM 2401 C C . VAL A 1 304 ? 12.877 12.397 -13.343 1.00 74.00 304 VAL A C 1
ATOM 2403 O O . VAL A 1 304 ? 13.464 13.408 -12.958 1.00 74.00 304 VAL A O 1
ATOM 2406 N N . GLU A 1 305 ? 11.803 11.908 -12.725 1.00 84.44 305 GLU A N 1
ATOM 2407 C CA . GLU A 1 305 ? 11.166 12.554 -11.582 1.00 84.44 305 GLU A CA 1
ATOM 2408 C C . GLU A 1 305 ? 11.561 11.884 -10.263 1.00 84.44 305 GLU A C 1
ATOM 2410 O O . GLU A 1 305 ? 11.623 10.662 -10.152 1.00 84.44 305 GLU A O 1
ATOM 2415 N N . LEU A 1 306 ? 11.842 12.702 -9.245 1.00 88.19 306 LEU A N 1
ATOM 2416 C CA . LEU A 1 306 ? 12.253 12.239 -7.913 1.00 88.19 306 LEU A CA 1
ATOM 2417 C C . LEU A 1 306 ? 11.081 12.145 -6.924 1.00 88.19 306 LEU A C 1
ATOM 2419 O O . LEU A 1 306 ? 11.294 11.801 -5.764 1.00 88.19 306 LEU A O 1
ATOM 2423 N N . GLY A 1 307 ? 9.859 12.459 -7.360 1.00 87.50 307 GLY A N 1
ATOM 2424 C CA . GLY A 1 307 ? 8.690 12.591 -6.491 1.00 87.50 307 GLY A CA 1
ATOM 2425 C C . GLY A 1 307 ? 8.602 13.955 -5.810 1.00 87.50 307 GLY A C 1
ATOM 2426 O O . GLY A 1 307 ? 9.200 14.937 -6.255 1.00 87.50 307 GLY A O 1
ATOM 2427 N N . THR A 1 308 ? 7.825 14.037 -4.728 1.00 84.56 308 THR A N 1
ATOM 2428 C CA . THR A 1 308 ? 7.525 15.324 -4.088 1.00 84.56 308 THR A CA 1
ATOM 2429 C C . THR A 1 308 ? 8.602 15.731 -3.081 1.00 84.56 308 THR A C 1
ATOM 2431 O O . THR A 1 308 ? 9.076 14.928 -2.270 1.00 84.56 308 THR A O 1
ATOM 2434 N N . SER A 1 309 ? 8.980 17.013 -3.091 1.00 83.62 309 SER A N 1
ATOM 2435 C CA . SER A 1 309 ? 9.829 17.614 -2.050 1.00 83.62 309 SER A CA 1
ATOM 2436 C C . SER A 1 309 ? 9.057 17.841 -0.752 1.00 83.62 309 SER A C 1
ATOM 2438 O O . SER A 1 309 ? 9.592 17.623 0.335 1.00 83.62 309 SER A O 1
ATOM 2440 N N . ASP A 1 310 ? 7.790 18.233 -0.882 1.00 90.69 310 ASP A N 1
ATOM 2441 C CA . ASP A 1 310 ? 6.926 18.624 0.224 1.00 90.69 310 ASP A CA 1
ATOM 2442 C C . ASP A 1 310 ? 5.884 17.555 0.558 1.00 90.69 310 ASP A C 1
ATOM 2444 O O . ASP A 1 310 ? 5.520 16.704 -0.266 1.00 90.69 310 ASP A O 1
ATOM 2448 N N . LEU A 1 311 ? 5.397 17.631 1.797 1.00 94.56 311 LEU A N 1
ATOM 2449 C CA . LEU A 1 311 ? 4.303 16.810 2.295 1.00 94.56 311 LEU A CA 1
ATOM 2450 C C . LEU A 1 311 ? 2.989 17.234 1.623 1.00 94.56 311 LEU A C 1
ATOM 2452 O O . LEU A 1 311 ? 2.581 18.396 1.674 1.00 94.56 311 LEU A O 1
ATOM 2456 N N . GLN A 1 312 ? 2.323 16.265 1.016 1.00 96.31 312 GLN A N 1
ATOM 2457 C CA . GLN A 1 312 ? 1.023 16.426 0.381 1.00 96.31 312 GLN A CA 1
ATOM 2458 C C . GLN A 1 312 ? -0.044 16.139 1.418 1.00 96.31 312 GLN A C 1
ATOM 2460 O O . GLN A 1 312 ? 0.082 15.169 2.162 1.00 96.31 312 GLN A O 1
ATOM 2465 N N . VAL A 1 313 ? -1.046 17.006 1.518 1.00 97.38 313 VAL A N 1
ATOM 2466 C CA . VAL A 1 313 ? -2.031 16.969 2.600 1.00 97.38 313 VAL A CA 1
ATOM 2467 C C . VAL A 1 313 ? -3.419 17.051 2.005 1.00 97.38 313 VAL A C 1
ATOM 2469 O O . VAL A 1 313 ? -3.667 17.883 1.137 1.00 97.38 313 VAL A O 1
ATOM 2472 N N . ASP A 1 314 ? -4.335 16.240 2.513 1.00 97.75 314 ASP A N 1
ATOM 2473 C CA . ASP A 1 314 ? -5.758 16.374 2.242 1.00 97.75 314 ASP A CA 1
ATOM 2474 C C . ASP A 1 314 ? -6.577 16.323 3.537 1.00 97.75 314 ASP A C 1
ATOM 2476 O O . ASP A 1 314 ? -6.083 16.021 4.631 1.00 97.75 314 ASP A O 1
ATOM 2480 N N . ALA A 1 315 ? -7.846 16.691 3.420 1.00 98.00 315 ALA A N 1
ATOM 2481 C CA . ALA A 1 315 ? -8.814 16.507 4.485 1.00 98.00 315 ALA A CA 1
ATOM 2482 C C . ALA A 1 315 ? -10.186 16.203 3.908 1.00 98.00 315 ALA A C 1
ATOM 2484 O O . ALA A 1 315 ? -10.493 16.531 2.761 1.00 98.00 315 ALA A O 1
ATOM 2485 N N . GLY A 1 316 ? -11.046 15.613 4.727 1.00 97.88 316 GLY A N 1
ATOM 2486 C CA . GLY A 1 316 ? -12.378 15.284 4.272 1.00 97.88 316 GLY A CA 1
ATOM 2487 C C . GLY A 1 316 ? -13.377 14.969 5.364 1.00 97.88 316 GLY A C 1
ATOM 2488 O O . GLY A 1 316 ? -13.092 14.933 6.565 1.00 97.88 316 GLY A O 1
ATOM 2489 N N . LEU A 1 317 ? -14.598 14.762 4.891 1.00 98.06 317 LEU A N 1
ATOM 2490 C CA . LEU A 1 317 ? -15.773 14.448 5.683 1.00 98.06 317 LEU A CA 1
ATOM 2491 C C . LEU A 1 317 ? -16.434 13.206 5.100 1.00 98.06 317 LEU A C 1
ATOM 2493 O O . LEU A 1 317 ? -16.345 12.937 3.903 1.00 98.06 317 LEU A O 1
ATOM 2497 N N . GLY A 1 318 ? -17.135 12.454 5.934 1.00 96.50 318 GLY A N 1
ATOM 2498 C CA . GLY A 1 318 ? -17.884 11.304 5.468 1.00 96.50 318 GLY A CA 1
ATOM 2499 C C . GLY A 1 318 ? -19.044 10.925 6.360 1.00 96.50 318 GLY A C 1
ATOM 2500 O O . GLY A 1 318 ? -19.144 11.333 7.518 1.00 96.50 318 GLY A O 1
ATOM 2501 N N . LEU A 1 319 ? -19.917 10.106 5.797 1.00 94.25 319 LEU A N 1
ATOM 2502 C CA . LEU A 1 319 ? -21.008 9.454 6.492 1.00 94.25 319 LEU A CA 1
ATOM 2503 C C . LEU A 1 319 ? -20.813 7.949 6.373 1.00 94.25 319 LEU A C 1
ATOM 2505 O O . LEU A 1 319 ? -20.754 7.406 5.270 1.00 94.25 319 LEU A O 1
ATOM 2509 N N . ARG A 1 320 ? -20.750 7.267 7.513 1.00 91.25 320 ARG A N 1
ATOM 2510 C CA . ARG A 1 320 ? -20.651 5.812 7.563 1.00 91.25 320 ARG A CA 1
ATOM 2511 C C . ARG A 1 320 ? -21.949 5.191 8.057 1.00 91.25 320 ARG A C 1
ATOM 2513 O O . ARG A 1 320 ? -22.471 5.572 9.099 1.00 91.25 320 ARG A O 1
ATOM 2520 N N . LEU A 1 321 ? -22.432 4.198 7.318 1.00 88.25 321 LEU A N 1
ATOM 2521 C CA . LEU A 1 321 ? -23.646 3.425 7.564 1.00 88.25 321 LEU A CA 1
ATOM 2522 C C . LEU A 1 321 ? -23.260 1.942 7.669 1.00 88.25 321 LEU A C 1
ATOM 2524 O O . LEU A 1 321 ? -23.203 1.202 6.684 1.00 88.25 321 LEU A O 1
ATOM 2528 N N . GLY A 1 322 ? -22.914 1.501 8.881 1.00 84.81 322 GLY A N 1
ATOM 2529 C CA . GLY A 1 322 ? -22.431 0.138 9.114 1.00 84.81 322 GLY A CA 1
ATOM 2530 C C . GLY A 1 322 ? -21.065 -0.112 8.466 1.00 84.81 322 GLY A C 1
ATOM 2531 O O . GLY A 1 322 ? -20.042 0.295 9.016 1.00 84.81 322 GLY A O 1
ATOM 2532 N N . ARG A 1 323 ? -21.036 -0.810 7.322 1.00 86.19 323 ARG A N 1
ATOM 2533 C CA . ARG A 1 323 ? -19.813 -1.078 6.536 1.00 86.19 323 ARG A CA 1
ATOM 2534 C C . ARG A 1 323 ? -19.672 -0.189 5.303 1.00 86.19 323 ARG A C 1
ATOM 2536 O O . ARG A 1 323 ? -18.593 -0.155 4.734 1.00 86.19 323 ARG A O 1
ATOM 2543 N N . LEU A 1 324 ? -20.730 0.496 4.886 1.00 90.44 324 LEU A N 1
ATOM 2544 C CA . LEU A 1 324 ? -20.676 1.417 3.758 1.00 90.44 324 LEU A CA 1
ATOM 2545 C C . LEU A 1 324 ? -20.248 2.791 4.267 1.00 90.44 324 LEU A C 1
ATOM 2547 O O . LEU A 1 324 ? -20.835 3.288 5.228 1.00 90.44 324 LEU A O 1
ATOM 2551 N N . GLY A 1 325 ? -19.256 3.406 3.639 1.00 93.25 325 GLY A N 1
ATOM 2552 C CA . GLY A 1 325 ? -18.886 4.790 3.911 1.00 93.25 325 GLY A CA 1
ATOM 2553 C C . GLY A 1 325 ? -18.923 5.625 2.639 1.00 93.25 325 GLY A C 1
ATOM 2554 O O . GLY A 1 325 ? -18.450 5.176 1.600 1.00 93.25 325 GLY A O 1
ATOM 2555 N N . LEU A 1 326 ? -19.504 6.817 2.735 1.00 95.88 326 LEU A N 1
ATOM 2556 C CA . LEU A 1 326 ? -19.560 7.821 1.676 1.00 95.88 326 LEU A CA 1
ATOM 2557 C C . LEU A 1 326 ? -18.696 8.997 2.116 1.00 95.88 326 LEU A C 1
ATOM 2559 O O . LEU A 1 326 ? -18.916 9.527 3.207 1.00 95.88 326 LEU A O 1
ATOM 2563 N N . TYR A 1 327 ? -17.730 9.395 1.300 1.00 97.56 327 TYR A N 1
ATOM 2564 C CA . TYR A 1 327 ? -16.714 10.363 1.693 1.00 97.56 327 TYR A CA 1
ATOM 2565 C C . TYR A 1 327 ? -16.504 11.423 0.621 1.00 97.56 327 TYR A C 1
ATOM 2567 O O . TYR A 1 327 ? -16.664 11.164 -0.569 1.00 97.56 327 TYR A O 1
ATOM 2575 N N . LEU A 1 328 ? -16.112 12.607 1.074 1.00 97.75 328 LEU A N 1
ATOM 2576 C CA . LEU A 1 328 ? -15.650 13.713 0.254 1.00 97.75 328 LEU A CA 1
ATOM 2577 C C . LEU A 1 328 ? -14.291 14.155 0.797 1.00 97.75 328 LEU A C 1
ATOM 2579 O O . LEU A 1 328 ? -14.197 14.495 1.978 1.00 97.75 328 LEU A O 1
ATOM 2583 N N . ALA A 1 329 ? -13.260 14.146 -0.041 1.00 97.62 329 ALA A N 1
ATOM 2584 C CA . ALA A 1 329 ? -11.922 14.628 0.292 1.00 97.62 329 ALA A CA 1
ATOM 2585 C C . ALA A 1 329 ? -11.547 15.821 -0.585 1.00 97.62 329 ALA A C 1
ATOM 2587 O O . ALA A 1 329 ? -11.981 15.907 -1.730 1.00 97.62 329 ALA A O 1
ATOM 2588 N N . VAL A 1 330 ? -10.732 16.728 -0.055 1.00 96.81 330 VAL A N 1
ATOM 2589 C CA . VAL A 1 330 ? -10.180 17.870 -0.789 1.00 96.81 330 VAL A CA 1
ATOM 2590 C C . VAL A 1 330 ? -8.668 17.949 -0.591 1.00 96.81 330 VAL A C 1
ATOM 2592 O O . VAL A 1 330 ? -8.208 17.819 0.548 1.00 96.81 330 VAL A O 1
ATOM 2595 N N . PRO A 1 331 ? -7.895 18.198 -1.660 1.00 96.62 331 PRO A N 1
ATOM 2596 C CA . PRO A 1 331 ? -6.466 18.454 -1.547 1.00 96.62 331 PRO A CA 1
ATOM 2597 C C . PRO A 1 331 ? -6.247 19.803 -0.844 1.00 96.62 331 PRO A C 1
ATOM 2599 O O . PRO A 1 331 ? -6.934 20.789 -1.123 1.00 96.62 331 PRO A O 1
ATOM 2602 N N . LEU A 1 332 ? -5.300 19.852 0.090 1.00 94.69 332 LEU A N 1
ATOM 2603 C CA . LEU A 1 332 ? -4.917 21.064 0.826 1.00 94.69 332 LEU A CA 1
ATOM 2604 C C . LEU A 1 332 ? -3.551 21.593 0.382 1.00 94.69 332 LEU A C 1
ATOM 2606 O O . LEU A 1 332 ? -3.341 22.806 0.379 1.00 94.69 332 LEU A O 1
ATOM 2610 N N . SER A 1 333 ? -2.643 20.705 -0.029 1.00 86.00 333 SER A N 1
ATOM 2611 C CA . SER A 1 333 ? -1.459 21.081 -0.808 1.00 86.00 333 SER A CA 1
ATOM 2612 C C . SER A 1 333 ? -1.862 21.041 -2.291 1.00 86.00 333 SER A C 1
ATOM 2614 O O . SER A 1 333 ? -2.455 20.058 -2.720 1.00 86.00 333 SER A O 1
ATOM 2616 N N . GLY A 1 334 ? -1.662 22.116 -3.062 1.00 74.81 334 GLY A N 1
ATOM 2617 C CA . GLY A 1 334 ? -2.208 22.245 -4.430 1.00 74.81 334 GLY A CA 1
ATOM 2618 C C . GLY A 1 334 ? -1.876 21.079 -5.384 1.00 74.81 334 GLY A C 1
ATOM 2619 O O . GLY A 1 334 ? -1.001 20.274 -5.093 1.00 74.81 334 GLY A O 1
ATOM 2620 N N . GLY A 1 335 ? -2.552 21.000 -6.537 1.00 65.50 335 GLY A N 1
ATOM 2621 C CA . GLY A 1 335 ? -2.250 20.005 -7.584 1.00 65.50 335 GLY A CA 1
ATOM 2622 C C . GLY A 1 335 ? -3.398 19.077 -7.999 1.00 65.50 335 GLY A C 1
ATOM 2623 O O . GLY A 1 335 ? -3.202 18.291 -8.914 1.00 65.50 335 GLY A O 1
ATOM 2624 N N . ALA A 1 336 ? -4.581 19.168 -7.382 1.00 70.62 336 ALA A N 1
ATOM 2625 C CA . ALA A 1 336 ? -5.766 18.420 -7.815 1.00 70.62 336 ALA A CA 1
ATOM 2626 C C . ALA A 1 336 ? -6.992 19.335 -8.013 1.00 70.62 336 ALA A C 1
ATOM 2628 O O . ALA A 1 336 ? -7.205 20.288 -7.254 1.00 70.62 336 ALA A O 1
ATOM 2629 N N . ASP A 1 337 ? -7.791 19.031 -9.041 1.00 66.44 337 ASP A N 1
ATOM 2630 C CA . ASP A 1 337 ? -8.872 19.876 -9.576 1.00 66.44 337 ASP A CA 1
ATOM 2631 C 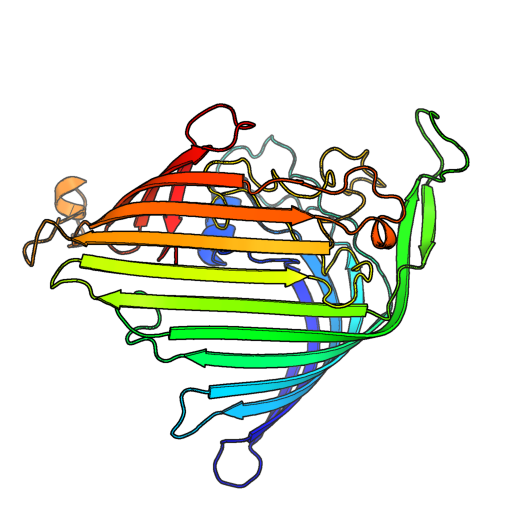C . ASP A 1 337 ? -10.219 19.670 -8.856 1.00 66.44 337 ASP A C 1
ATOM 2633 O O . ASP A 1 337 ? -11.271 19.463 -9.462 1.00 66.44 337 ASP A O 1
ATOM 2637 N N . GLY A 1 338 ? -10.200 19.779 -7.525 1.00 83.88 338 GLY A N 1
ATOM 2638 C CA . GLY A 1 338 ? -11.409 19.865 -6.707 1.00 83.88 338 GLY A CA 1
ATOM 2639 C C . GLY A 1 338 ? -11.666 18.663 -5.794 1.00 83.88 338 GLY A C 1
ATOM 2640 O O . GLY A 1 338 ? -10.769 17.867 -5.526 1.00 83.88 338 GLY A O 1
ATOM 2641 N N . PRO A 1 339 ? -12.875 18.578 -5.210 1.00 92.44 339 PRO A N 1
ATOM 2642 C CA . PRO A 1 339 ? -13.193 17.545 -4.239 1.00 92.44 339 PRO A CA 1
ATOM 2643 C C . PRO A 1 339 ? -13.375 16.175 -4.902 1.00 92.44 339 PRO A C 1
ATOM 2645 O O . PRO A 1 339 ? -14.112 16.044 -5.878 1.00 92.44 339 PRO A O 1
ATOM 2648 N N . ASN A 1 340 ? -12.798 15.137 -4.303 1.00 95.06 340 ASN A N 1
ATOM 2649 C CA . ASN A 1 340 ? -13.003 13.751 -4.702 1.00 95.06 340 ASN A CA 1
ATOM 2650 C C . ASN A 1 340 ? -14.096 13.100 -3.843 1.00 95.06 340 ASN A C 1
ATOM 2652 O O . ASN A 1 340 ? -13.987 13.043 -2.613 1.00 95.06 340 ASN A O 1
ATOM 2656 N N . PHE A 1 341 ? -15.144 12.590 -4.488 1.00 95.75 341 PHE A N 1
ATOM 2657 C CA . PHE A 1 341 ? -16.169 11.779 -3.838 1.00 95.75 341 PHE A CA 1
ATOM 2658 C C . PHE A 1 341 ? -15.863 10.296 -4.028 1.00 95.75 341 PHE A C 1
ATOM 2660 O O . PHE A 1 341 ? -15.662 9.838 -5.150 1.00 95.75 341 PHE A O 1
ATOM 2667 N N . PHE A 1 342 ? -15.902 9.527 -2.943 1.00 94.25 342 PHE A N 1
ATOM 2668 C CA . PHE A 1 342 ? -15.626 8.098 -3.006 1.00 94.25 342 PHE A CA 1
ATOM 2669 C C . PHE A 1 342 ? -16.427 7.287 -1.993 1.00 94.25 342 PHE A C 1
ATOM 2671 O O . PHE A 1 342 ? -16.927 7.784 -0.979 1.00 94.25 342 PHE A O 1
ATOM 2678 N N . ILE A 1 343 ? -16.533 5.995 -2.289 1.00 94.00 343 ILE A N 1
ATOM 2679 C CA . ILE A 1 343 ? -17.261 5.016 -1.491 1.00 94.00 343 ILE A CA 1
ATOM 2680 C C . ILE A 1 343 ? -16.256 3.997 -0.965 1.00 94.00 343 ILE A C 1
ATOM 2682 O O . ILE A 1 343 ? -15.459 3.478 -1.738 1.00 94.00 343 ILE A O 1
ATOM 2686 N N . ARG A 1 344 ? -16.314 3.686 0.334 1.00 92.94 344 ARG A N 1
ATOM 2687 C CA . ARG A 1 344 ? -15.520 2.609 0.945 1.00 92.94 344 ARG A CA 1
ATOM 2688 C C . ARG A 1 344 ? -16.412 1.480 1.446 1.00 92.94 344 ARG A C 1
ATOM 2690 O O . ARG A 1 344 ? -17.523 1.714 1.935 1.00 92.94 344 ARG A O 1
ATOM 2697 N N . LEU A 1 345 ? -15.880 0.259 1.399 1.00 90.38 345 LEU A N 1
ATOM 2698 C CA . LEU A 1 345 ? -16.473 -0.927 2.017 1.00 90.38 345 LEU A CA 1
ATOM 2699 C C . LEU A 1 345 ? -15.601 -1.402 3.183 1.00 90.38 345 LEU A C 1
ATOM 2701 O O . LEU A 1 345 ? -14.592 -2.075 2.997 1.00 90.38 345 LEU A O 1
ATOM 2705 N N . GLY A 1 346 ? -16.027 -1.084 4.402 1.00 85.06 346 GLY A N 1
ATOM 2706 C CA . GLY A 1 346 ? -15.302 -1.357 5.639 1.00 85.06 346 GLY A CA 1
ATOM 2707 C C . GLY A 1 346 ? -14.761 -0.085 6.296 1.00 85.06 346 GLY A C 1
ATOM 2708 O O . GLY A 1 346 ? -15.180 1.024 5.958 1.00 85.06 346 GLY A O 1
ATOM 2709 N N . PRO A 1 347 ? -13.886 -0.224 7.303 1.00 82.00 347 PRO A N 1
ATOM 2710 C CA . PRO A 1 347 ? -13.192 0.917 7.878 1.00 82.00 347 PRO A CA 1
ATOM 2711 C C . PRO A 1 347 ? -12.165 1.505 6.910 1.00 82.00 347 PRO A C 1
ATOM 2713 O O . PRO A 1 347 ? -11.535 0.782 6.143 1.00 82.00 347 PRO A O 1
ATOM 2716 N N . ARG A 1 348 ? -11.973 2.824 7.003 1.00 89.38 348 ARG A N 1
ATOM 2717 C CA . ARG A 1 348 ? -10.879 3.527 6.333 1.00 89.38 348 ARG A CA 1
ATOM 2718 C C . ARG A 1 348 ? -9.533 3.230 7.008 1.00 89.38 348 ARG A C 1
ATOM 2720 O O . ARG A 1 348 ? -8.549 3.009 6.308 1.00 89.38 348 ARG A O 1
ATOM 2727 N N . LEU A 1 349 ? -9.512 3.191 8.351 1.00 89.00 349 LEU A N 1
ATOM 2728 C CA . LEU A 1 349 ? -8.338 2.905 9.193 1.00 89.00 349 LEU A CA 1
ATOM 2729 C C . LEU A 1 349 ? -8.459 1.633 10.026 1.00 89.00 349 LEU A C 1
ATOM 2731 O O . LEU A 1 349 ? -9.540 1.357 10.590 1.00 89.00 349 LEU A O 1
#